Protein AF-A0A1G1T9J2-F1 (afdb_monomer_lite)

pLDDT: mean 87.93, std 14.9, range [29.7, 98.25]

Sequence (291 aa):
MAQLISPDMLAVDETLGFIQTLAAPATQALNWMNGIQFYLNVDVPLAPGHIICLDSPWALTGISQAQFWPQHPLSGYGDGQVKGLVSVDVSNWFEPGLNNKKASECTLTEVVEEVWTQLKKSLVQASGECLLTDEMRVGYFVDSDIQPDTHRPTPPPVKSPFATLHNTEPLLVNTANSWSLRPESFCGIENLFLASDYVRTNTDLATMEGANEAARRAVNGIIAASGSNAPFCKIWDLHEPDVLAVLRWRDRRRFAKGLPWTDVLDSLPVKLLHQANYWWQHLRRSKAPRA

Structure (mmCIF, N/CA/C/O backbone):
data_AF-A0A1G1T9J2-F1
#
_entry.id   AF-A0A1G1T9J2-F1
#
loop_
_atom_site.group_PDB
_atom_site.id
_atom_site.type_symbol
_atom_site.label_atom_id
_atom_site.label_alt_id
_atom_site.label_comp_id
_atom_site.label_asym_id
_atom_site.label_entity_id
_atom_site.label_seq_id
_atom_site.pdbx_PDB_ins_code
_atom_site.Cartn_x
_atom_site.Cartn_y
_atom_site.Cartn_z
_atom_site.occupancy
_atom_site.B_iso_or_equiv
_atom_site.auth_seq_id
_atom_site.auth_comp_id
_atom_site.auth_asym_id
_atom_site.auth_atom_id
_atom_site.pdbx_PDB_model_num
ATOM 1 N N . MET A 1 1 ? -7.868 14.888 6.698 1.00 76.19 1 MET A N 1
ATOM 2 C CA . MET A 1 1 ? -8.821 14.905 7.838 1.00 76.19 1 MET A CA 1
ATOM 3 C C . MET A 1 1 ? -8.385 15.819 8.986 1.00 76.19 1 MET A C 1
ATOM 5 O O . MET A 1 1 ? -9.124 16.738 9.299 1.00 76.19 1 MET A O 1
ATOM 9 N N . ALA A 1 2 ? -7.212 15.615 9.605 1.00 84.25 2 ALA A N 1
ATOM 10 C CA . ALA A 1 2 ? -6.799 16.307 10.844 1.00 84.25 2 ALA A CA 1
ATOM 11 C C . ALA A 1 2 ? -6.941 17.845 10.852 1.00 84.25 2 ALA A C 1
ATOM 13 O O . ALA A 1 2 ? -7.167 18.447 11.896 1.00 84.25 2 ALA A O 1
ATOM 14 N N . GLN A 1 3 ? -6.828 18.485 9.694 1.00 82.31 3 GLN A N 1
ATOM 15 C CA . GLN A 1 3 ? -6.862 19.945 9.563 1.00 82.31 3 GLN A CA 1
ATOM 16 C C . GLN A 1 3 ? -8.251 20.521 9.352 1.00 82.31 3 GLN A C 1
ATOM 18 O O . GLN A 1 3 ? -8.433 21.729 9.446 1.00 82.31 3 GLN A O 1
ATOM 23 N N . LEU A 1 4 ? -9.221 19.659 9.058 1.00 87.62 4 LEU A N 1
ATOM 24 C CA . LEU A 1 4 ? -10.625 20.036 8.983 1.00 87.62 4 LEU A CA 1
ATOM 25 C C . LEU A 1 4 ? -11.266 20.063 10.379 1.00 87.62 4 LEU A C 1
ATOM 27 O O . LEU A 1 4 ? -12.405 20.491 10.517 1.00 87.62 4 LEU A O 1
ATOM 31 N N . ILE A 1 5 ? -10.544 19.609 11.410 1.00 90.50 5 ILE A N 1
ATOM 32 C CA . ILE A 1 5 ? -11.017 19.562 12.794 1.00 90.50 5 ILE A CA 1
ATOM 33 C C . ILE A 1 5 ? -10.881 20.952 13.407 1.00 90.50 5 ILE A C 1
ATOM 35 O O . ILE A 1 5 ? -9.769 21.436 13.629 1.00 90.50 5 ILE A O 1
ATOM 39 N N . SER A 1 6 ? -12.021 21.592 13.661 1.00 94.25 6 SER A N 1
ATOM 40 C CA . SER A 1 6 ? -12.090 22.937 14.229 1.00 94.25 6 SER A CA 1
ATOM 41 C C . SER A 1 6 ? -12.147 22.922 15.767 1.00 94.25 6 SER A C 1
ATOM 43 O O . SER A 1 6 ? -12.509 21.904 16.363 1.00 94.25 6 SER A O 1
ATOM 45 N N . PRO A 1 7 ? -11.850 24.057 16.433 1.00 96.19 7 PRO A N 1
ATOM 46 C CA . PRO A 1 7 ? -12.076 24.206 17.871 1.00 96.19 7 PRO A CA 1
ATOM 47 C C . PRO A 1 7 ? -13.527 23.935 18.293 1.00 96.19 7 PRO A C 1
ATOM 49 O O . PRO A 1 7 ? -13.744 23.330 19.338 1.00 96.19 7 PRO A O 1
ATOM 52 N N . ASP A 1 8 ? -14.509 24.312 17.468 1.00 96.94 8 ASP A N 1
ATOM 53 C CA . ASP A 1 8 ? -15.929 24.068 17.750 1.00 96.94 8 ASP A CA 1
ATOM 54 C C . ASP A 1 8 ? -16.260 22.571 17.730 1.00 96.94 8 ASP A C 1
ATOM 56 O O . ASP A 1 8 ? -17.022 22.092 18.564 1.00 96.94 8 ASP A O 1
ATOM 60 N N . MET A 1 9 ? -15.647 21.808 16.815 1.00 96.25 9 MET A N 1
ATOM 61 C CA . MET A 1 9 ? -15.801 20.352 16.787 1.00 96.25 9 MET A CA 1
ATOM 62 C C . MET A 1 9 ? -15.216 19.708 18.046 1.00 96.25 9 MET A C 1
ATOM 64 O O . MET A 1 9 ? -15.848 18.829 18.625 1.00 96.25 9 MET A O 1
ATOM 68 N N . LEU A 1 10 ? -14.044 20.171 18.493 1.00 96.44 10 LEU A N 1
ATOM 69 C CA . LEU A 1 10 ? -13.395 19.680 19.714 1.00 96.44 10 LEU A CA 1
ATOM 70 C C . LEU A 1 10 ? -14.176 20.038 20.982 1.00 96.44 10 LEU A C 1
ATOM 72 O O . LEU A 1 10 ? -14.184 19.256 21.924 1.00 96.44 10 LEU A O 1
ATOM 76 N N . ALA A 1 11 ? -14.846 21.193 21.003 1.00 97.12 11 ALA A N 1
ATOM 77 C CA . ALA A 1 11 ? -15.700 21.592 22.119 1.00 97.12 11 ALA A CA 1
ATOM 78 C C . ALA A 1 11 ? -16.932 20.682 22.280 1.00 97.12 11 ALA A C 1
ATOM 80 O O . ALA A 1 11 ? -17.457 20.560 23.385 1.00 97.12 11 ALA A O 1
ATOM 81 N N . VAL A 1 12 ? -17.394 20.054 21.191 1.00 97.12 12 VAL A N 1
ATOM 82 C CA . VAL A 1 12 ? -18.489 19.070 21.212 1.00 97.12 12 VAL A CA 1
ATOM 83 C C . VAL A 1 12 ? -17.965 17.660 21.487 1.00 97.12 12 VAL A C 1
ATOM 85 O O . VAL A 1 12 ? -18.559 16.931 22.278 1.00 97.12 12 VAL A O 1
ATOM 88 N N . ASP A 1 13 ? -16.861 17.270 20.847 1.00 96.06 13 ASP A N 1
ATOM 89 C CA . ASP A 1 13 ? -16.234 15.963 21.032 1.00 96.06 13 ASP A CA 1
ATOM 90 C C . ASP A 1 13 ? -14.700 16.057 20.991 1.00 96.06 13 ASP A C 1
ATOM 92 O O . ASP A 1 13 ? -14.070 16.109 19.928 1.00 96.06 13 ASP A O 1
ATOM 96 N N . GLU A 1 14 ? -14.089 16.016 22.175 1.00 95.25 14 GLU A N 1
ATOM 97 C CA . GLU A 1 14 ? -12.635 16.074 22.348 1.00 95.25 14 GLU A CA 1
ATOM 98 C C . GLU A 1 14 ? -11.903 14.881 21.706 1.00 95.25 14 GLU A C 1
ATOM 100 O O . GLU A 1 14 ? -10.721 14.994 21.368 1.00 95.25 14 GLU A O 1
ATOM 105 N N . THR A 1 15 ? -12.578 13.745 21.477 1.00 93.38 15 THR A N 1
ATOM 106 C CA . THR A 1 15 ? -11.950 12.546 20.892 1.00 93.38 15 THR A CA 1
ATOM 107 C C . THR A 1 15 ? -11.510 12.759 19.444 1.00 93.38 15 THR A C 1
ATOM 109 O O . THR A 1 15 ? -10.567 12.112 18.981 1.00 93.38 15 THR A O 1
ATOM 112 N N . LEU A 1 16 ? -12.095 13.736 18.739 1.00 94.56 16 LEU A N 1
ATOM 113 C CA . LEU A 1 16 ? -11.638 14.153 17.411 1.00 94.56 16 LEU A CA 1
ATOM 114 C C . LEU A 1 16 ? -10.189 14.674 17.445 1.00 94.56 16 LEU A C 1
ATOM 116 O O . LEU A 1 16 ? -9.461 14.546 16.459 1.00 94.56 16 LEU A O 1
ATOM 120 N N . GLY A 1 17 ? -9.715 15.168 18.594 1.00 94.06 17 GLY A N 1
ATOM 121 C CA . GLY A 1 17 ? -8.323 15.578 18.801 1.00 94.06 17 GLY A CA 1
ATOM 122 C C . GLY A 1 17 ? -7.311 14.440 18.620 1.00 94.06 17 GLY A C 1
ATOM 123 O O . GLY A 1 17 ? -6.151 14.682 18.268 1.00 94.06 17 GLY A O 1
ATOM 124 N N . PHE A 1 18 ? -7.731 13.178 18.761 1.00 94.12 18 PHE A N 1
ATOM 125 C CA . PHE A 1 18 ? -6.855 12.032 18.505 1.00 94.12 18 PHE A CA 1
ATOM 126 C C . PHE A 1 18 ? -6.430 11.933 17.042 1.00 94.12 18 PHE A C 1
ATOM 128 O O . PHE A 1 18 ? -5.294 11.555 16.773 1.00 94.12 18 PHE A O 1
ATOM 135 N N . ILE A 1 19 ? -7.267 12.379 16.100 1.00 91.88 19 ILE A N 1
ATOM 136 C CA . ILE A 1 19 ? -6.909 12.446 14.677 1.00 91.88 19 ILE A CA 1
ATOM 137 C C . ILE A 1 19 ? -5.756 13.442 14.460 1.00 91.88 19 ILE A C 1
ATOM 139 O O . ILE A 1 19 ? -4.866 13.192 13.647 1.00 91.88 19 ILE A O 1
ATOM 143 N N . GLN A 1 20 ? -5.739 14.560 15.196 1.00 90.56 20 GLN A N 1
ATOM 144 C CA . GLN A 1 20 ? -4.644 15.537 15.133 1.00 90.56 20 GLN A CA 1
ATOM 145 C C . GLN A 1 20 ? -3.352 14.966 15.719 1.00 90.56 20 GLN A C 1
ATOM 147 O O . GLN A 1 20 ? -2.279 15.166 15.155 1.00 90.56 20 GLN A O 1
ATOM 152 N N . THR A 1 21 ? -3.459 14.204 16.809 1.00 91.69 21 THR A N 1
ATOM 153 C CA . THR A 1 21 ? -2.315 13.513 17.422 1.00 91.69 21 THR A CA 1
ATOM 154 C C . THR A 1 21 ? -1.777 12.415 16.504 1.00 91.69 21 THR A C 1
ATOM 156 O O . THR A 1 21 ? -0.566 12.292 16.329 1.00 91.69 21 THR A O 1
ATOM 159 N N . LEU A 1 22 ? -2.662 11.653 15.857 1.00 90.31 22 LEU A N 1
ATOM 160 C CA . LEU A 1 22 ? -2.300 10.629 14.880 1.00 90.31 22 LEU A CA 1
ATOM 161 C C . LEU A 1 22 ? -1.518 11.233 13.707 1.00 90.31 22 LEU A C 1
ATOM 163 O O . LEU A 1 22 ? -0.486 10.698 13.317 1.00 90.31 22 LEU A O 1
ATOM 167 N N . ALA A 1 23 ? -1.962 12.380 13.194 1.00 86.94 23 ALA A N 1
ATOM 168 C CA . ALA A 1 23 ? -1.312 13.078 12.086 1.00 86.94 23 ALA A CA 1
ATOM 169 C C . ALA A 1 23 ? -0.020 13.836 12.470 1.00 86.94 23 ALA A C 1
ATOM 171 O O . ALA A 1 23 ? 0.639 14.402 11.595 1.00 86.94 23 ALA A O 1
ATOM 172 N N . ALA A 1 24 ? 0.345 13.896 13.755 1.00 85.06 24 ALA A N 1
ATOM 173 C CA . ALA A 1 24 ? 1.511 14.647 14.216 1.00 85.06 24 ALA A CA 1
ATOM 174 C C . ALA A 1 24 ? 2.846 13.942 13.877 1.00 85.06 24 ALA A C 1
ATOM 176 O O . ALA A 1 24 ? 2.906 12.709 13.889 1.00 85.06 24 ALA A O 1
ATOM 177 N N . PRO A 1 25 ? 3.956 14.697 13.689 1.00 80.06 25 PRO A N 1
ATOM 178 C CA . PRO A 1 25 ? 5.321 14.186 13.507 1.00 80.06 25 PRO A CA 1
ATOM 179 C C . PRO A 1 25 ? 5.704 13.005 14.357 1.00 80.06 25 PRO A C 1
ATOM 181 O O . PRO A 1 25 ? 6.254 12.019 13.879 1.00 80.06 25 PRO A O 1
ATOM 184 N N . ALA A 1 26 ? 5.423 13.152 15.646 1.00 80.38 26 ALA A N 1
ATOM 185 C CA . ALA A 1 26 ? 5.882 12.237 16.664 1.00 80.38 26 ALA A CA 1
ATOM 186 C C . ALA A 1 26 ? 5.298 10.832 16.475 1.00 80.38 26 ALA A C 1
ATOM 188 O O . ALA A 1 26 ? 5.932 9.861 16.873 1.00 80.38 26 ALA A O 1
ATOM 189 N N . THR A 1 27 ? 4.121 10.722 15.855 1.00 81.25 27 THR A N 1
ATOM 190 C CA . THR A 1 27 ? 3.420 9.447 15.669 1.00 81.25 27 THR A CA 1
ATOM 191 C C . THR A 1 27 ? 3.878 8.714 14.409 1.00 81.25 27 THR A C 1
ATOM 193 O O . THR A 1 27 ? 3.674 7.505 14.311 1.00 81.25 27 THR A O 1
ATOM 196 N N . GLN A 1 28 ? 4.489 9.430 13.452 1.00 82.81 28 GLN A N 1
ATOM 197 C CA . GLN A 1 28 ? 4.968 8.894 12.168 1.00 82.81 28 GLN A CA 1
ATOM 198 C C . GLN A 1 28 ? 3.908 8.090 11.390 1.00 82.81 28 GLN A C 1
ATOM 200 O O . GLN A 1 28 ? 4.245 7.249 10.563 1.00 82.81 28 GLN A O 1
ATOM 205 N N . ALA A 1 29 ? 2.620 8.331 11.653 1.00 83.88 29 ALA A N 1
ATOM 206 C CA . ALA A 1 29 ? 1.526 7.577 11.045 1.00 83.88 29 ALA A CA 1
ATOM 207 C C . ALA A 1 29 ? 1.157 8.081 9.644 1.00 83.88 29 ALA A C 1
ATOM 209 O O . ALA A 1 29 ? 0.230 7.558 9.040 1.00 83.88 29 ALA A O 1
ATOM 210 N N . LEU A 1 30 ? 1.859 9.086 9.121 1.00 84.38 30 LEU A N 1
ATOM 211 C CA . LEU A 1 30 ? 1.682 9.596 7.767 1.00 84.38 30 LEU A CA 1
ATOM 212 C C . LEU A 1 30 ? 2.986 9.453 6.997 1.00 84.38 30 LEU A C 1
ATOM 214 O O . LEU A 1 30 ? 4.041 9.844 7.497 1.00 84.38 30 LEU A O 1
ATOM 218 N N . ASN A 1 31 ? 2.903 8.902 5.790 1.00 81.38 31 ASN A N 1
ATOM 219 C CA . ASN A 1 31 ? 4.057 8.684 4.928 1.00 81.38 31 ASN A CA 1
ATOM 220 C C . ASN A 1 31 ? 3.710 8.933 3.454 1.00 81.38 31 ASN A C 1
ATOM 222 O O . ASN A 1 31 ? 2.552 9.149 3.099 1.00 81.38 31 ASN A O 1
ATOM 226 N N . TRP A 1 32 ? 4.733 8.949 2.607 1.00 83.50 32 TRP A N 1
ATOM 227 C CA . TRP A 1 32 ? 4.604 9.119 1.168 1.00 83.50 32 TRP A CA 1
ATOM 228 C C . TRP A 1 32 ? 4.673 7.761 0.488 1.00 83.50 32 TRP A C 1
ATOM 230 O O . TRP A 1 32 ? 5.618 6.999 0.690 1.00 83.50 32 TRP A O 1
ATOM 240 N N . MET A 1 33 ? 3.663 7.481 -0.321 1.00 86.50 33 MET A N 1
ATOM 241 C CA . MET A 1 33 ? 3.616 6.336 -1.211 1.00 86.50 33 MET A CA 1
ATOM 242 C C . MET A 1 33 ? 2.773 6.767 -2.399 1.00 86.50 33 MET A C 1
ATOM 244 O O . MET A 1 33 ? 1.584 7.021 -2.240 1.00 86.50 33 MET A O 1
ATOM 248 N N . ASN A 1 34 ? 3.407 6.919 -3.555 1.00 88.19 34 ASN A N 1
ATOM 249 C CA . ASN A 1 34 ? 2.768 7.485 -4.738 1.00 88.19 34 ASN A CA 1
ATOM 250 C C . ASN A 1 34 ? 3.204 6.721 -5.983 1.00 88.19 34 ASN A C 1
ATOM 252 O O . ASN A 1 34 ? 4.301 6.148 -6.030 1.00 88.19 34 ASN A O 1
ATOM 256 N N . GLY A 1 35 ? 2.319 6.718 -6.975 1.00 90.88 35 GLY A N 1
ATOM 257 C CA . GLY A 1 35 ? 2.434 5.861 -8.144 1.00 90.88 35 GLY A CA 1
ATOM 258 C C . GLY A 1 35 ? 2.998 6.551 -9.387 1.00 90.88 35 GLY A C 1
ATOM 259 O O . GLY A 1 35 ? 2.780 7.740 -9.627 1.00 90.88 35 GLY A O 1
ATOM 260 N N . ILE A 1 36 ? 3.666 5.767 -10.232 1.00 95.50 36 ILE A N 1
ATOM 261 C CA . ILE A 1 36 ? 3.972 6.104 -11.623 1.00 95.50 36 ILE A CA 1
ATOM 262 C C . ILE A 1 36 ? 3.484 4.972 -12.518 1.00 95.50 36 ILE A C 1
ATOM 264 O O . ILE A 1 36 ? 3.780 3.798 -12.302 1.00 95.50 36 ILE A O 1
ATOM 268 N N . GLN A 1 37 ? 2.757 5.335 -13.562 1.00 97.38 37 GLN A N 1
ATOM 269 C CA . GLN A 1 37 ? 2.353 4.435 -14.630 1.00 97.38 37 GLN A CA 1
ATOM 270 C C . GLN A 1 37 ? 3.254 4.652 -15.840 1.00 97.38 37 GLN A C 1
ATOM 272 O O . GLN A 1 37 ? 3.343 5.769 -16.344 1.00 97.38 37 GLN A O 1
ATOM 277 N N . PHE A 1 38 ? 3.886 3.588 -16.334 1.00 98.12 38 PHE A N 1
ATOM 278 C CA . PHE A 1 38 ? 4.647 3.591 -17.581 1.00 98.12 38 PHE A CA 1
ATOM 279 C C . PHE A 1 38 ? 3.858 2.885 -18.680 1.00 98.12 38 PHE A C 1
ATOM 281 O O . PHE A 1 38 ? 3.536 1.699 -18.571 1.00 98.12 38 PHE A O 1
ATOM 288 N N . TYR A 1 39 ? 3.570 3.618 -19.753 1.00 97.75 39 TYR A N 1
ATOM 289 C CA . TYR A 1 39 ? 2.865 3.119 -20.928 1.00 97.75 39 TYR A CA 1
ATOM 290 C C . TYR A 1 39 ? 3.879 2.610 -21.947 1.00 97.75 39 TYR A C 1
ATOM 292 O O . TYR A 1 39 ? 4.783 3.351 -22.346 1.00 97.75 39 TYR A O 1
ATOM 300 N N . LEU A 1 40 ? 3.735 1.354 -22.367 1.00 98.25 40 LEU A N 1
ATOM 301 C CA . LEU A 1 40 ? 4.716 0.661 -23.199 1.00 98.25 40 LEU A CA 1
ATOM 302 C C . LEU A 1 40 ? 4.144 0.300 -24.572 1.00 98.25 40 LEU A C 1
ATOM 304 O O . LEU A 1 40 ? 2.976 -0.072 -24.684 1.00 98.25 40 LEU A O 1
ATOM 308 N N . ASN A 1 41 ? 4.966 0.356 -25.621 1.00 97.69 41 ASN A N 1
ATOM 309 C CA . ASN A 1 41 ? 4.569 -0.002 -26.993 1.00 97.69 41 ASN A CA 1
ATOM 310 C C . ASN A 1 41 ? 4.532 -1.518 -27.263 1.00 97.69 41 ASN A C 1
ATOM 312 O O . ASN A 1 41 ? 4.102 -1.968 -28.335 1.00 97.69 41 ASN A O 1
ATOM 316 N N . VAL A 1 42 ? 4.978 -2.298 -26.284 1.00 97.06 42 VAL A N 1
ATOM 317 C CA . VAL A 1 42 ? 4.994 -3.754 -26.238 1.00 97.06 42 VAL A CA 1
ATOM 318 C C . VAL A 1 42 ? 4.484 -4.186 -24.867 1.00 97.06 42 VAL A C 1
ATOM 320 O O . VAL A 1 42 ? 4.672 -3.475 -23.881 1.00 97.06 42 VAL A O 1
ATOM 323 N N . ASP A 1 43 ? 3.796 -5.323 -24.811 1.00 95.75 43 ASP A N 1
ATOM 324 C CA . ASP A 1 43 ? 3.417 -5.911 -23.531 1.00 95.75 43 ASP A CA 1
ATOM 325 C C . ASP A 1 43 ? 4.630 -6.589 -22.880 1.00 95.75 43 ASP A C 1
ATOM 327 O O . ASP A 1 43 ? 5.412 -7.262 -23.554 1.00 95.75 43 ASP A O 1
ATOM 331 N N . VAL A 1 44 ? 4.772 -6.414 -21.568 1.00 95.31 44 VAL A N 1
ATOM 332 C CA . VAL A 1 44 ? 5.854 -6.990 -20.761 1.00 95.31 44 VAL A CA 1
ATOM 333 C C . VAL A 1 44 ? 5.203 -7.734 -19.595 1.00 95.31 44 VAL A C 1
ATOM 335 O O . VAL A 1 44 ? 5.044 -7.166 -18.510 1.00 95.31 44 VAL A O 1
ATOM 338 N N . PRO A 1 45 ? 4.747 -8.982 -19.803 1.00 94.06 45 PRO A N 1
ATOM 339 C CA . PRO A 1 45 ? 4.141 -9.768 -18.739 1.00 94.06 45 PRO A CA 1
ATOM 340 C C . PRO A 1 45 ? 5.184 -10.111 -17.670 1.00 94.06 45 PRO A C 1
ATOM 342 O O . PRO A 1 45 ? 6.323 -10.464 -17.977 1.00 94.06 45 PRO A O 1
ATOM 345 N N . LEU A 1 46 ? 4.780 -10.011 -16.404 1.00 93.44 46 LEU A N 1
ATOM 346 C CA . LEU A 1 46 ? 5.622 -10.296 -15.238 1.00 93.44 46 LEU A CA 1
ATOM 347 C C . LEU A 1 46 ? 4.985 -11.425 -14.410 1.00 93.44 46 LEU A C 1
ATOM 349 O O . LEU A 1 46 ? 4.276 -12.283 -14.937 1.00 93.44 46 LEU A O 1
ATOM 353 N N . ALA A 1 47 ? 5.243 -11.465 -13.101 1.00 92.38 47 ALA A N 1
ATOM 354 C CA . ALA A 1 47 ? 4.557 -12.392 -12.207 1.00 92.38 47 ALA A CA 1
ATOM 355 C C . ALA A 1 47 ? 3.026 -12.182 -12.262 1.00 92.38 47 ALA A C 1
ATOM 357 O O . ALA A 1 47 ? 2.575 -11.058 -12.495 1.00 92.38 47 ALA A O 1
ATOM 358 N N . PRO A 1 48 ? 2.200 -13.218 -12.005 1.00 92.81 48 PRO A N 1
ATOM 359 C CA . PRO A 1 48 ? 0.742 -13.100 -11.907 1.00 92.81 48 PRO A CA 1
ATOM 360 C C . PRO A 1 48 ? 0.316 -12.416 -10.592 1.00 92.81 48 PRO A C 1
ATOM 362 O O . PRO A 1 48 ? -0.467 -12.955 -9.813 1.00 92.81 48 PRO A O 1
ATOM 365 N N . GLY A 1 49 ? 0.869 -11.235 -10.324 1.00 93.44 49 GLY A N 1
ATOM 366 C CA . GLY A 1 49 ? 0.574 -10.389 -9.178 1.00 93.44 49 GLY A CA 1
ATOM 367 C C . GLY A 1 49 ? 1.521 -9.193 -9.117 1.00 93.44 49 GLY A C 1
ATOM 368 O O . GLY A 1 49 ? 2.150 -8.828 -10.110 1.00 93.44 49 GLY A O 1
ATOM 369 N N . HIS A 1 50 ? 1.632 -8.610 -7.928 1.00 94.56 50 HIS A N 1
ATOM 370 C CA . HIS A 1 50 ? 2.610 -7.565 -7.661 1.00 94.56 50 HIS A CA 1
ATOM 371 C C . HIS A 1 50 ? 4.027 -8.142 -7.597 1.00 94.56 50 HIS A C 1
ATOM 373 O O . HIS A 1 50 ? 4.251 -9.260 -7.127 1.00 94.56 50 HIS A O 1
ATOM 379 N N . ILE A 1 51 ? 4.984 -7.343 -8.045 1.00 95.38 51 ILE A N 1
ATOM 380 C CA . ILE A 1 51 ? 6.417 -7.578 -7.932 1.00 95.38 51 ILE A CA 1
ATOM 381 C C . ILE A 1 51 ? 7.019 -6.610 -6.916 1.00 95.38 51 ILE A C 1
ATOM 383 O O . ILE A 1 51 ? 6.542 -5.489 -6.742 1.00 95.38 51 ILE A O 1
ATOM 387 N N . ILE A 1 52 ? 8.087 -7.050 -6.258 1.00 96.38 52 ILE A N 1
ATOM 388 C CA . ILE A 1 52 ? 8.865 -6.238 -5.323 1.00 96.38 52 ILE A CA 1
ATOM 389 C C . ILE A 1 52 ? 10.290 -6.169 -5.860 1.00 96.38 52 ILE A C 1
ATOM 391 O O . ILE A 1 52 ? 10.952 -7.198 -6.006 1.00 96.38 52 ILE A O 1
ATOM 395 N N . CYS A 1 53 ? 10.770 -4.960 -6.126 1.00 96.38 53 CYS A N 1
ATOM 396 C CA . CYS A 1 53 ? 12.135 -4.706 -6.562 1.00 96.38 53 CYS A CA 1
ATOM 397 C C . CYS A 1 53 ? 13.035 -4.574 -5.325 1.00 96.38 53 CYS A C 1
ATOM 399 O O . CYS A 1 53 ? 13.307 -3.473 -4.851 1.00 96.38 53 CYS A O 1
ATOM 401 N N . LEU A 1 54 ? 13.463 -5.706 -4.759 1.00 93.62 54 LEU A N 1
ATOM 402 C CA . LEU A 1 54 ? 14.199 -5.747 -3.482 1.00 93.62 54 LEU A CA 1
ATOM 403 C C . LEU A 1 54 ? 15.517 -4.954 -3.483 1.00 93.62 54 LEU A C 1
ATOM 405 O O . LEU A 1 54 ? 15.980 -4.539 -2.426 1.00 93.62 54 LEU A O 1
ATOM 409 N N . ASP A 1 55 ? 16.133 -4.768 -4.648 1.00 94.00 55 ASP A N 1
ATOM 410 C CA . ASP A 1 55 ? 17.408 -4.071 -4.833 1.00 94.00 55 ASP A CA 1
ATOM 411 C C . ASP A 1 55 ? 17.249 -2.592 -5.233 1.00 94.00 55 ASP A C 1
ATOM 413 O O . ASP A 1 55 ? 18.246 -1.916 -5.517 1.00 94.00 55 ASP A O 1
ATOM 417 N N . SER A 1 56 ? 16.008 -2.098 -5.264 1.00 97.31 56 SER A N 1
ATOM 418 C CA . SER A 1 56 ? 15.681 -0.712 -5.587 1.00 97.31 56 SER A CA 1
ATOM 419 C C . SER A 1 56 ? 15.797 0.175 -4.334 1.00 97.31 56 SER A C 1
ATOM 421 O O . SER A 1 56 ? 15.107 -0.069 -3.339 1.00 97.31 56 SER A O 1
ATOM 423 N N . PRO A 1 57 ? 16.659 1.212 -4.333 1.00 96.50 57 PRO A N 1
ATOM 424 C CA . PRO A 1 57 ? 16.793 2.111 -3.184 1.00 96.50 57 PRO A CA 1
ATOM 425 C C . PRO A 1 57 ? 15.481 2.785 -2.759 1.00 96.50 57 PRO A C 1
ATOM 427 O O . PRO A 1 57 ? 15.259 3.011 -1.570 1.00 96.50 57 PRO A O 1
ATOM 430 N N . TRP A 1 58 ? 14.589 3.070 -3.714 1.00 95.88 58 TRP A N 1
ATOM 431 C CA . TRP A 1 58 ? 13.300 3.717 -3.445 1.00 95.88 58 TRP A CA 1
ATOM 432 C C . TRP A 1 58 ? 12.162 2.741 -3.111 1.00 95.88 58 TRP A C 1
ATOM 434 O O . TRP A 1 58 ? 10.998 3.147 -3.053 1.00 95.88 58 TRP A O 1
ATOM 444 N N . ALA A 1 59 ? 12.492 1.471 -2.839 1.00 96.06 59 ALA A N 1
ATOM 445 C CA . ALA A 1 59 ? 11.543 0.428 -2.452 1.00 96.06 59 ALA A CA 1
ATOM 446 C C . ALA A 1 59 ? 10.366 0.324 -3.437 1.00 96.06 59 ALA A C 1
ATOM 448 O O . ALA A 1 59 ? 9.196 0.423 -3.062 1.00 96.06 59 ALA A O 1
ATOM 449 N N . LEU A 1 60 ? 10.705 0.167 -4.717 1.00 97.94 60 LEU A N 1
ATOM 450 C CA . LEU A 1 60 ? 9.739 0.051 -5.794 1.00 97.94 60 LEU A CA 1
ATOM 451 C C . LEU A 1 60 ? 8.987 -1.273 -5.697 1.00 97.94 60 LEU A C 1
ATOM 453 O O . LEU A 1 60 ? 9.570 -2.356 -5.575 1.00 97.94 60 LEU A O 1
ATOM 457 N N . THR A 1 61 ? 7.675 -1.175 -5.830 1.00 97.62 61 THR A N 1
ATOM 458 C CA . THR A 1 61 ? 6.814 -2.316 -6.138 1.00 97.62 61 THR A CA 1
ATOM 459 C C . THR A 1 61 ? 6.068 -2.017 -7.420 1.00 97.62 61 THR A C 1
ATOM 461 O O . THR A 1 61 ? 5.946 -0.859 -7.806 1.00 97.62 61 THR A O 1
ATOM 464 N N . GLY A 1 62 ? 5.604 -3.039 -8.123 1.00 97.12 62 GLY A N 1
ATOM 465 C CA . GLY A 1 62 ? 4.883 -2.796 -9.361 1.00 97.12 62 GLY A CA 1
ATOM 466 C C . GLY A 1 62 ? 4.025 -3.953 -9.815 1.00 97.12 62 GLY A C 1
ATOM 467 O O . GLY A 1 62 ? 4.000 -5.019 -9.205 1.00 97.12 62 GLY A O 1
ATOM 468 N N . ILE A 1 63 ? 3.306 -3.734 -10.904 1.00 97.38 63 ILE A N 1
ATOM 469 C CA . ILE A 1 63 ? 2.423 -4.716 -11.519 1.00 97.38 63 ILE A CA 1
ATOM 470 C C . ILE A 1 63 ? 2.351 -4.457 -13.023 1.00 97.38 63 ILE A C 1
ATOM 472 O O . ILE A 1 63 ? 2.149 -3.325 -13.468 1.00 97.38 63 ILE A O 1
ATOM 476 N N . SER A 1 64 ? 2.519 -5.519 -13.812 1.00 96.94 64 SER A N 1
ATOM 477 C CA . SER A 1 64 ? 2.207 -5.485 -15.241 1.00 96.94 64 SER A CA 1
ATOM 478 C C . SER A 1 64 ? 0.705 -5.690 -15.396 1.00 96.94 64 SER A C 1
ATOM 480 O O . SER A 1 64 ? 0.185 -6.737 -15.019 1.00 96.94 64 SER A O 1
ATOM 482 N N . GLN A 1 65 ? -0.021 -4.670 -15.849 1.00 95.19 65 GLN A N 1
ATOM 483 C CA . GLN A 1 65 ? -1.484 -4.659 -15.758 1.00 95.19 65 GLN A CA 1
ATOM 484 C C . GLN A 1 65 ? -2.178 -5.402 -16.902 1.00 95.19 65 GLN A C 1
ATOM 486 O O . GLN A 1 65 ? -3.202 -6.048 -16.676 1.00 95.19 65 GLN A O 1
ATOM 491 N N . ALA A 1 66 ? -1.634 -5.335 -18.122 1.00 94.19 66 ALA A N 1
ATOM 492 C CA . ALA A 1 66 ? -2.312 -5.818 -19.331 1.00 94.19 66 ALA A CA 1
ATOM 493 C C . ALA A 1 66 ? -2.733 -7.297 -19.228 1.00 94.19 66 ALA A C 1
ATOM 495 O O . ALA A 1 66 ? -3.848 -7.660 -19.605 1.00 94.19 66 ALA A O 1
ATOM 496 N N . GLN A 1 67 ? -1.891 -8.133 -18.613 1.00 94.31 67 GLN A N 1
ATOM 497 C CA . GLN A 1 67 ? -2.142 -9.562 -18.387 1.00 94.31 67 GLN A CA 1
ATOM 498 C C . GLN A 1 67 ? -3.397 -9.870 -17.545 1.00 94.31 67 GLN A C 1
ATOM 500 O O . GLN A 1 67 ? -3.918 -10.984 -17.612 1.00 94.31 67 GLN A O 1
ATOM 505 N N . PHE A 1 68 ? -3.902 -8.917 -16.755 1.00 95.00 68 PHE A N 1
ATOM 506 C CA . PHE A 1 68 ? -5.112 -9.105 -15.949 1.00 95.00 68 PHE A CA 1
ATOM 507 C C . PHE A 1 68 ? -6.384 -8.697 -16.689 1.00 95.00 68 PHE A C 1
ATOM 509 O O . PHE A 1 68 ? -7.481 -9.024 -16.234 1.00 95.00 68 PHE A O 1
ATOM 516 N N . TRP A 1 69 ? -6.266 -7.953 -17.793 1.00 93.06 69 TRP A N 1
ATOM 517 C CA . TRP A 1 69 ? -7.394 -7.332 -18.489 1.00 93.06 69 TRP A CA 1
ATOM 518 C C . TRP A 1 69 ? -7.521 -7.856 -19.934 1.00 93.06 69 TRP A C 1
ATOM 520 O O . TRP A 1 69 ? -7.571 -7.069 -20.879 1.00 93.06 69 TRP A O 1
ATOM 530 N N . PRO A 1 70 ? -7.630 -9.183 -20.158 1.00 91.44 70 PRO A N 1
ATOM 531 C CA . PRO A 1 70 ? -7.602 -9.768 -21.504 1.00 91.44 70 PRO A CA 1
ATOM 532 C C . PRO A 1 70 ? -8.782 -9.340 -22.391 1.00 91.44 70 PRO A C 1
ATOM 534 O O . PRO A 1 70 ? -8.715 -9.447 -23.612 1.00 91.44 70 PRO A O 1
ATOM 537 N N . GLN A 1 71 ? -9.872 -8.861 -21.785 1.00 95.81 71 GLN A N 1
ATOM 538 C CA . GLN A 1 71 ? -11.053 -8.352 -22.491 1.00 95.81 71 GLN A CA 1
ATOM 539 C C . GLN A 1 71 ? -10.916 -6.875 -22.898 1.00 95.81 71 GLN A C 1
ATOM 541 O O . GLN A 1 71 ? -11.741 -6.374 -23.658 1.00 95.81 71 GLN A O 1
ATOM 546 N N . HIS A 1 72 ? -9.873 -6.190 -22.421 1.00 93.81 72 HIS A N 1
ATOM 547 C CA . HIS A 1 72 ? -9.609 -4.773 -22.660 1.00 93.81 72 HIS A CA 1
ATOM 548 C C . HIS A 1 72 ? -8.175 -4.580 -23.174 1.00 93.81 72 HIS A C 1
ATOM 550 O O . HIS A 1 72 ? -7.333 -4.028 -22.462 1.00 93.81 72 HIS A O 1
ATOM 556 N N . PRO A 1 73 ? -7.865 -5.042 -24.402 1.00 94.00 73 PRO A N 1
ATOM 557 C CA . PRO A 1 73 ? -6.538 -4.862 -24.976 1.00 94.00 73 PRO A CA 1
ATOM 558 C C . PRO A 1 73 ? -6.206 -3.369 -25.075 1.00 94.00 73 PRO A C 1
ATOM 560 O O . PRO A 1 73 ? -6.954 -2.596 -25.676 1.00 94.00 73 PRO A O 1
ATOM 563 N N . LEU A 1 74 ? -5.065 -2.972 -24.505 1.00 95.12 74 LEU A N 1
ATOM 564 C CA . LEU A 1 74 ? -4.669 -1.562 -24.399 1.00 95.12 74 LEU A CA 1
ATOM 565 C C . LEU A 1 74 ? -4.525 -0.877 -25.767 1.00 95.12 74 LEU A C 1
ATOM 567 O O . LEU A 1 74 ? -4.822 0.308 -25.894 1.00 95.12 74 LEU A O 1
ATOM 571 N N . SER A 1 75 ? -4.184 -1.640 -26.810 1.00 95.44 75 SER A N 1
ATOM 572 C CA . SER A 1 75 ? -4.067 -1.139 -28.184 1.00 95.44 75 SER A CA 1
ATOM 573 C C . SER A 1 75 ? -5.398 -0.706 -28.806 1.00 95.44 75 SER A C 1
ATOM 575 O O . SER A 1 75 ? -5.399 -0.087 -29.867 1.00 95.44 75 SER A O 1
ATOM 577 N N . GLY A 1 76 ? -6.534 -1.028 -28.178 1.00 94.50 76 GLY A N 1
ATOM 578 C CA . GLY A 1 76 ? -7.855 -0.541 -28.581 1.00 94.50 76 GLY A CA 1
ATOM 579 C C . GLY A 1 76 ? -8.168 0.888 -28.121 1.00 94.50 76 GLY A C 1
ATOM 580 O O . GLY A 1 76 ? -9.220 1.412 -28.484 1.00 94.50 76 GLY A O 1
ATOM 581 N N . TYR A 1 77 ? -7.294 1.513 -27.328 1.00 92.19 77 TYR A N 1
ATOM 582 C CA . TYR A 1 77 ? -7.488 2.849 -26.761 1.00 92.19 77 TYR A CA 1
ATOM 583 C C . TYR A 1 77 ? -6.496 3.866 -27.348 1.00 92.19 77 TYR A C 1
ATOM 585 O O . TYR A 1 77 ? -5.404 3.514 -27.796 1.00 92.19 77 TYR A O 1
ATOM 593 N N . GLY A 1 78 ? -6.866 5.151 -27.316 1.00 91.88 78 GLY A N 1
ATOM 594 C CA . GLY A 1 78 ? -6.004 6.246 -27.771 1.00 91.88 78 GLY A CA 1
ATOM 595 C C . GLY A 1 78 ? -5.630 6.133 -29.251 1.00 91.88 78 GLY A C 1
ATOM 596 O O . GLY A 1 78 ? -6.495 5.958 -30.105 1.00 91.88 78 GLY A O 1
ATOM 597 N N . ASP A 1 79 ? -4.338 6.246 -29.547 1.00 94.50 79 ASP A N 1
ATOM 598 C CA . ASP A 1 79 ? -3.760 6.095 -30.889 1.00 94.50 79 ASP A CA 1
ATOM 599 C C . ASP A 1 79 ? -3.287 4.657 -31.193 1.00 94.50 79 ASP A C 1
ATOM 601 O O . ASP A 1 79 ? -2.682 4.403 -32.236 1.00 94.50 79 ASP A O 1
ATOM 605 N N . GLY A 1 80 ? -3.552 3.713 -30.283 1.00 95.62 80 GLY A N 1
ATOM 606 C CA . GLY A 1 80 ? -3.201 2.301 -30.411 1.00 95.62 80 GLY A CA 1
ATOM 607 C C . GLY A 1 80 ? -1.715 1.973 -30.236 1.00 95.62 80 GLY A C 1
ATOM 608 O O . GLY A 1 80 ? -1.327 0.819 -30.441 1.00 95.62 80 GLY A O 1
ATOM 609 N N . GLN A 1 81 ? -0.871 2.938 -29.850 1.00 96.62 81 GLN A N 1
ATOM 610 C CA . GLN A 1 81 ? 0.555 2.678 -29.626 1.00 96.62 81 GLN A CA 1
ATOM 611 C C . GLN A 1 81 ? 0.815 1.882 -28.346 1.00 96.62 81 GLN A C 1
ATOM 613 O O . GLN A 1 81 ? 1.738 1.069 -28.317 1.00 96.62 81 GLN A O 1
ATOM 618 N N . VAL A 1 82 ? 0.006 2.088 -27.304 1.00 97.62 82 VAL A N 1
ATOM 619 C CA . VAL A 1 82 ? 0.160 1.424 -26.005 1.00 97.62 82 VAL A CA 1
ATOM 620 C C . VAL A 1 82 ? -0.317 -0.024 -26.086 1.00 97.62 82 VAL A C 1
ATOM 622 O O . VAL A 1 82 ? -1.472 -0.296 -26.397 1.00 97.62 82 VAL A O 1
ATOM 625 N N . LYS A 1 83 ? 0.571 -0.963 -25.763 1.00 97.12 83 LYS A N 1
ATOM 626 C CA . LYS A 1 83 ? 0.283 -2.405 -25.697 1.00 97.12 83 LYS A CA 1
ATOM 627 C C . LYS A 1 83 ? 0.558 -3.006 -24.320 1.00 97.12 83 LYS A C 1
ATOM 629 O O . LYS A 1 83 ? -0.026 -4.034 -24.003 1.00 97.12 83 LYS A O 1
ATOM 634 N N . GLY A 1 84 ? 1.395 -2.353 -23.514 1.00 96.94 84 GLY A N 1
ATOM 635 C CA . GLY A 1 84 ? 1.708 -2.732 -22.139 1.00 96.94 84 GLY A CA 1
ATOM 636 C C . GLY A 1 84 ? 1.551 -1.561 -21.170 1.00 96.94 84 GLY A C 1
ATOM 637 O O . GLY A 1 84 ? 1.587 -0.394 -21.566 1.00 96.94 84 GLY A O 1
ATOM 638 N N . LEU A 1 85 ? 1.384 -1.883 -19.890 1.00 97.06 85 LEU A N 1
ATOM 639 C CA . LEU A 1 85 ? 1.283 -0.914 -18.800 1.00 97.06 85 LEU A CA 1
ATOM 640 C C . LEU A 1 85 ? 1.945 -1.495 -17.553 1.00 97.06 85 LEU A C 1
ATOM 642 O O . LEU A 1 85 ? 1.478 -2.506 -17.025 1.00 97.06 85 LEU A O 1
ATOM 646 N N . VAL A 1 86 ? 2.995 -0.836 -17.071 1.00 97.81 86 VAL A N 1
ATOM 647 C CA . VAL A 1 86 ? 3.636 -1.166 -15.794 1.00 97.81 86 VAL A CA 1
ATOM 648 C C . VAL A 1 86 ? 3.297 -0.062 -14.801 1.00 97.81 86 VAL A C 1
ATOM 650 O O . VAL A 1 86 ? 3.710 1.082 -14.979 1.00 97.81 86 VAL A O 1
ATOM 653 N N . SER A 1 87 ? 2.515 -0.400 -13.777 1.00 97.56 87 SER A N 1
ATOM 654 C CA . SER A 1 87 ? 2.214 0.503 -12.660 1.00 97.56 87 SER A CA 1
ATOM 655 C C . SER A 1 87 ? 3.195 0.251 -11.536 1.00 97.56 87 SER A C 1
ATOM 657 O O . SER A 1 87 ? 3.494 -0.909 -11.252 1.00 97.56 87 SER A O 1
ATOM 659 N N . VAL A 1 88 ? 3.694 1.313 -10.918 1.00 97.94 88 VAL A N 1
ATOM 660 C CA . VAL A 1 88 ? 4.775 1.2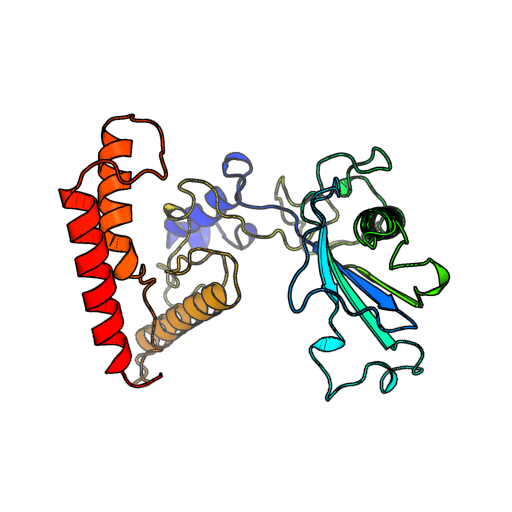47 -9.936 1.00 97.94 88 VAL A CA 1
ATOM 661 C C . VAL A 1 88 ? 4.462 2.157 -8.769 1.00 97.94 88 VAL A C 1
ATOM 663 O O . VAL A 1 88 ? 4.148 3.317 -9.000 1.00 97.94 88 VAL A O 1
ATOM 666 N N . ASP A 1 89 ? 4.623 1.661 -7.548 1.00 95.75 89 ASP A N 1
ATOM 667 C CA . ASP A 1 89 ? 4.543 2.469 -6.334 1.00 95.75 89 ASP A CA 1
ATOM 668 C C . ASP A 1 89 ? 5.948 2.759 -5.807 1.00 95.75 89 ASP A C 1
ATOM 670 O O . ASP A 1 89 ? 6.773 1.853 -5.636 1.00 95.75 89 ASP A O 1
ATOM 674 N N . VAL A 1 90 ? 6.211 4.035 -5.526 1.00 93.94 90 VAL A N 1
ATOM 675 C CA . VAL A 1 90 ? 7.437 4.518 -4.884 1.00 93.94 90 VAL A CA 1
ATOM 676 C C . VAL A 1 90 ? 7.168 4.647 -3.390 1.00 93.94 90 VAL A C 1
ATOM 678 O O . VAL A 1 90 ? 6.403 5.517 -2.975 1.00 93.94 90 VAL A O 1
ATOM 681 N N . SER A 1 91 ? 7.790 3.786 -2.582 1.00 91.62 91 SER A N 1
ATOM 682 C CA . SER A 1 91 ? 7.486 3.681 -1.144 1.00 91.62 91 SER A CA 1
ATOM 683 C C . SER A 1 91 ? 8.505 4.375 -0.241 1.00 91.62 91 SER A C 1
ATOM 685 O O . SER A 1 91 ? 8.215 4.632 0.926 1.00 91.62 91 SER A O 1
ATOM 687 N N . ASN A 1 92 ? 9.710 4.661 -0.743 1.00 89.75 92 ASN A N 1
ATOM 688 C CA . ASN A 1 92 ? 10.743 5.347 0.027 1.00 89.75 92 ASN A CA 1
ATOM 689 C C . ASN A 1 92 ? 11.162 6.652 -0.649 1.00 89.75 92 ASN A C 1
ATOM 691 O O . ASN A 1 92 ? 12.016 6.674 -1.533 1.00 89.75 92 ASN A O 1
ATOM 695 N N . TRP A 1 93 ? 10.560 7.747 -0.188 1.00 88.31 93 TRP A N 1
ATOM 696 C CA . TRP A 1 93 ? 10.789 9.082 -0.734 1.00 88.31 93 TRP A CA 1
ATOM 697 C C . TRP A 1 93 ? 11.939 9.847 -0.076 1.00 88.31 93 TRP A C 1
ATOM 699 O O . TRP A 1 93 ? 12.340 10.889 -0.594 1.00 88.31 93 TRP A O 1
ATOM 709 N N . PHE A 1 94 ? 12.464 9.347 1.047 1.00 85.81 94 PHE A N 1
ATOM 710 C CA . PHE A 1 94 ? 13.339 10.109 1.945 1.00 85.81 94 PHE A CA 1
ATOM 711 C C . PHE A 1 94 ? 14.769 9.568 2.048 1.00 85.81 94 PHE A C 1
ATOM 713 O O . PHE A 1 94 ? 15.606 10.198 2.695 1.00 85.81 94 PHE A O 1
ATOM 720 N N . GLU A 1 95 ? 15.070 8.456 1.381 1.00 87.94 95 GLU A N 1
ATOM 721 C CA . GLU A 1 95 ? 16.433 7.945 1.237 1.00 87.94 95 GLU A CA 1
ATOM 722 C C . GLU A 1 95 ? 16.998 8.217 -0.168 1.00 87.94 95 GLU A C 1
ATOM 724 O O . GLU A 1 95 ? 16.240 8.314 -1.142 1.00 87.94 95 GLU A O 1
ATOM 729 N N . PRO A 1 96 ? 18.330 8.351 -0.308 1.00 93.56 96 PRO A N 1
ATOM 730 C CA . PRO A 1 96 ? 18.965 8.551 -1.606 1.00 93.56 96 PRO A CA 1
ATOM 731 C C . PRO A 1 96 ? 18.731 7.394 -2.593 1.00 93.56 96 PRO A C 1
ATOM 733 O O . PRO A 1 96 ? 18.857 6.221 -2.241 1.00 93.56 96 PRO A O 1
ATOM 736 N N . GLY A 1 97 ? 18.441 7.741 -3.850 1.00 96.00 97 GLY A N 1
ATOM 737 C CA . GLY A 1 97 ? 18.368 6.824 -4.990 1.00 96.00 97 GLY A CA 1
ATOM 738 C C . GLY A 1 97 ? 19.738 6.474 -5.580 1.00 96.00 97 GLY A C 1
ATOM 739 O O . GLY A 1 97 ? 20.784 6.868 -5.059 1.00 96.00 97 GLY A O 1
ATOM 740 N N . LEU A 1 98 ? 19.747 5.790 -6.728 1.00 97.06 98 LEU A N 1
ATOM 741 C CA . LEU A 1 98 ? 20.955 5.556 -7.533 1.00 97.06 98 LEU A CA 1
ATOM 742 C C . LEU A 1 98 ? 21.547 6.876 -8.058 1.00 97.06 98 LEU A C 1
ATOM 744 O O . LEU A 1 98 ? 22.757 6.980 -8.258 1.00 97.06 98 LEU A O 1
ATOM 748 N N . ASN A 1 99 ? 20.711 7.905 -8.213 1.00 95.12 99 ASN A N 1
ATOM 749 C CA . ASN A 1 99 ? 21.106 9.280 -8.516 1.00 95.12 99 ASN A CA 1
ATOM 750 C C . ASN A 1 99 ? 21.671 10.074 -7.313 1.00 95.12 99 ASN A C 1
ATOM 752 O O . ASN A 1 99 ? 22.003 11.250 -7.470 1.00 95.12 99 ASN A O 1
ATOM 756 N N . ASN A 1 100 ? 21.802 9.462 -6.128 1.00 96.44 100 ASN A N 1
ATOM 757 C CA . ASN A 1 100 ? 22.224 10.092 -4.866 1.00 96.44 100 ASN A CA 1
ATOM 758 C C . ASN A 1 100 ? 21.310 11.228 -4.360 1.00 96.44 100 ASN A C 1
ATOM 760 O O . ASN A 1 100 ? 21.731 12.025 -3.520 1.00 96.44 100 ASN A O 1
ATOM 764 N N . LYS A 1 101 ? 20.064 11.308 -4.838 1.00 87.81 101 LYS A N 1
ATOM 765 C CA . LYS A 1 101 ? 19.048 12.264 -4.377 1.00 87.81 101 LYS A CA 1
ATOM 766 C C . LYS A 1 101 ? 17.878 11.530 -3.738 1.00 87.81 101 LYS A C 1
ATOM 768 O O . LYS A 1 101 ? 17.565 10.403 -4.116 1.00 87.81 101 LYS A O 1
ATOM 773 N N . LYS A 1 102 ? 17.196 12.172 -2.794 1.00 86.25 102 LYS A N 1
ATOM 774 C CA . LYS A 1 102 ? 15.899 11.683 -2.312 1.00 86.25 102 LYS A CA 1
ATOM 775 C C . LYS A 1 102 ? 14.829 11.985 -3.353 1.00 86.25 102 LYS A C 1
ATOM 777 O O . LYS A 1 102 ? 14.885 13.045 -3.978 1.00 86.25 102 LYS A O 1
ATOM 782 N N . ALA A 1 103 ? 13.828 11.120 -3.500 1.00 86.62 103 ALA A N 1
ATOM 783 C CA . ALA A 1 103 ? 12.718 11.395 -4.416 1.00 86.62 103 ALA A CA 1
ATOM 784 C C . ALA A 1 103 ? 11.991 12.701 -4.042 1.00 86.62 103 ALA A C 1
ATOM 786 O O . ALA A 1 103 ? 11.625 13.473 -4.921 1.00 86.62 103 ALA A O 1
ATOM 787 N N . SER A 1 104 ? 11.884 13.012 -2.742 1.00 82.12 104 SER A N 1
ATOM 788 C CA . SER A 1 104 ? 11.285 14.261 -2.243 1.00 82.12 104 SER A CA 1
ATOM 789 C C . SER A 1 104 ? 12.058 15.537 -2.609 1.00 82.12 104 SER A C 1
ATOM 791 O O . SER A 1 104 ? 11.552 16.635 -2.406 1.00 82.12 104 SER A O 1
ATOM 793 N N . GLU A 1 105 ? 13.304 15.406 -3.067 1.00 82.56 105 GLU A N 1
ATOM 794 C CA . GLU A 1 105 ? 14.194 16.509 -3.460 1.00 82.56 105 GLU A CA 1
ATOM 795 C C . GLU A 1 105 ? 14.398 16.558 -4.991 1.00 82.56 105 GLU A C 1
ATOM 797 O O . GLU A 1 105 ? 15.171 17.377 -5.490 1.00 82.56 105 GLU A O 1
ATOM 802 N N . CYS A 1 106 ? 13.736 15.668 -5.738 1.00 82.88 106 CYS A N 1
ATOM 803 C CA . CYS A 1 106 ? 13.823 15.564 -7.192 1.00 82.88 106 CYS A CA 1
ATOM 804 C C . CYS A 1 106 ? 12.689 16.335 -7.882 1.00 82.88 106 CYS A C 1
ATOM 806 O O . CYS A 1 106 ? 11.565 16.410 -7.389 1.00 82.88 106 CYS A O 1
ATOM 808 N N . THR A 1 107 ? 12.960 16.841 -9.084 1.00 82.94 107 THR A N 1
ATOM 809 C CA . THR A 1 107 ? 11.906 17.236 -10.029 1.00 82.94 107 THR A CA 1
ATOM 810 C C . THR A 1 107 ? 11.114 16.010 -10.493 1.00 82.94 107 THR A C 1
ATOM 812 O O . THR A 1 107 ? 11.624 14.890 -10.474 1.00 82.94 107 THR A O 1
ATOM 815 N N . LEU A 1 108 ? 9.886 16.207 -10.988 1.00 83.62 108 LEU A N 1
ATOM 816 C CA . LEU A 1 108 ? 9.049 15.109 -11.495 1.00 83.62 108 LEU A CA 1
ATOM 817 C C . LEU A 1 108 ? 9.781 14.260 -12.549 1.00 83.62 108 LEU A C 1
ATOM 819 O O . LEU A 1 108 ? 9.752 13.035 -12.500 1.00 83.62 108 LEU A O 1
ATOM 823 N N . THR A 1 109 ? 10.477 14.917 -13.480 1.00 87.44 109 THR A N 1
ATOM 824 C CA . THR A 1 109 ? 11.266 14.243 -14.517 1.00 87.44 109 THR A CA 1
ATOM 825 C C . THR A 1 109 ? 12.397 13.417 -13.911 1.00 87.44 109 THR A C 1
ATOM 827 O O . THR A 1 109 ? 12.598 12.279 -14.316 1.00 87.44 109 THR A O 1
ATOM 830 N N . GLU A 1 110 ? 13.112 13.943 -12.912 1.00 89.31 110 GLU A N 1
ATOM 831 C CA . GLU A 1 110 ? 14.160 13.184 -12.219 1.00 89.31 110 GLU A CA 1
ATOM 832 C C . GLU A 1 110 ? 13.598 11.964 -11.485 1.00 89.31 110 GLU A C 1
ATOM 834 O O . GLU A 1 110 ? 14.224 10.908 -11.528 1.00 89.31 110 GLU A O 1
ATOM 839 N N . VAL A 1 111 ? 12.418 12.079 -10.862 1.00 91.88 111 VAL A N 1
ATOM 840 C CA . VAL A 1 111 ? 11.745 10.930 -10.237 1.00 91.88 111 VAL A CA 1
ATOM 841 C C . VAL A 1 111 ? 11.418 9.874 -11.291 1.00 91.88 111 VAL A C 1
ATOM 843 O O . VAL A 1 111 ? 11.744 8.706 -11.105 1.00 91.88 111 VAL A O 1
ATOM 846 N N . VAL A 1 112 ? 10.821 10.268 -12.417 1.00 94.94 112 VAL A N 1
ATOM 847 C CA . VAL A 1 112 ? 10.440 9.344 -13.497 1.00 94.94 112 VAL A CA 1
ATOM 848 C C . VAL A 1 112 ? 11.655 8.614 -14.073 1.00 94.94 112 VAL A C 1
ATOM 850 O O . VAL A 1 112 ? 11.606 7.396 -14.246 1.00 94.94 112 VAL A O 1
ATOM 853 N N . GLU A 1 113 ? 12.745 9.330 -14.351 1.00 96.88 113 GLU A N 1
ATOM 854 C CA . GLU A 1 113 ? 13.970 8.736 -14.899 1.00 96.88 113 GLU A CA 1
ATOM 855 C C . GLU A 1 113 ? 14.677 7.819 -13.893 1.00 96.88 113 GLU A C 1
ATOM 857 O O . GLU A 1 113 ? 15.162 6.746 -14.261 1.00 96.88 113 GLU A O 1
ATOM 862 N N . GLU A 1 114 ? 14.705 8.192 -12.613 1.00 97.38 114 GLU A N 1
ATOM 863 C CA . GLU A 1 114 ? 15.298 7.369 -11.559 1.00 97.38 114 GLU A CA 1
ATOM 864 C C . GLU A 1 114 ? 14.466 6.107 -11.290 1.00 97.38 114 GLU A C 1
ATOM 866 O O . GLU A 1 114 ? 15.025 5.012 -11.225 1.00 97.38 114 GLU A O 1
ATOM 871 N N . VAL A 1 115 ? 13.133 6.218 -11.226 1.00 98.12 115 VAL A N 1
ATOM 872 C CA . VAL A 1 115 ? 12.235 5.057 -11.105 1.00 98.12 115 VAL A CA 1
ATOM 873 C C . VAL A 1 115 ? 12.415 4.124 -12.298 1.00 98.12 115 VAL A C 1
ATOM 875 O O . VAL A 1 115 ? 12.581 2.920 -12.115 1.00 98.12 115 VAL A O 1
ATOM 878 N N . TRP A 1 116 ? 12.455 4.662 -13.519 1.00 98.19 116 TRP A N 1
ATOM 879 C CA . TRP A 1 116 ? 12.687 3.865 -14.722 1.00 98.19 116 TRP A CA 1
ATOM 880 C C . TRP A 1 116 ? 14.051 3.158 -14.699 1.00 98.19 116 TRP A C 1
ATOM 882 O O . TRP A 1 116 ? 14.161 1.982 -15.050 1.00 98.19 116 TRP A O 1
ATOM 892 N N . THR A 1 117 ? 15.091 3.841 -14.221 1.00 98.12 117 THR A N 1
ATOM 893 C CA . THR A 1 117 ? 16.438 3.272 -14.066 1.00 98.12 117 THR A CA 1
ATOM 894 C C . THR A 1 117 ? 16.463 2.140 -13.040 1.00 98.12 117 THR A C 1
ATOM 896 O O . THR A 1 117 ? 17.027 1.077 -13.313 1.00 98.12 117 THR A O 1
ATOM 899 N N . GLN A 1 118 ? 15.822 2.327 -11.884 1.00 98.19 118 GLN A N 1
ATOM 900 C CA . GLN A 1 118 ? 15.704 1.288 -10.862 1.00 98.19 118 GLN A CA 1
ATOM 901 C C . GLN A 1 118 ? 14.894 0.084 -11.375 1.00 98.19 118 GLN A C 1
ATOM 903 O O . GLN A 1 118 ? 15.323 -1.048 -11.177 1.00 98.19 118 GLN A O 1
ATOM 908 N N . LEU A 1 119 ? 13.798 0.297 -12.116 1.00 97.81 119 LEU A N 1
ATOM 909 C CA . LEU A 1 119 ? 13.035 -0.793 -12.744 1.00 97.81 119 LEU A CA 1
ATOM 910 C C . LEU A 1 119 ? 13.875 -1.592 -13.738 1.00 97.81 119 LEU A C 1
ATOM 912 O O . LEU A 1 119 ? 13.881 -2.815 -13.663 1.00 97.81 119 LEU A O 1
ATOM 916 N N . LYS A 1 120 ? 14.608 -0.931 -14.645 1.00 97.25 120 LYS A N 1
ATOM 917 C CA . LYS A 1 120 ? 15.497 -1.621 -15.598 1.00 97.25 120 LYS A CA 1
ATOM 918 C C . LYS A 1 120 ? 16.543 -2.479 -14.880 1.00 97.25 120 LYS A C 1
ATOM 920 O O . LYS A 1 120 ? 16.848 -3.583 -15.312 1.00 97.25 120 LYS A O 1
ATOM 925 N N . LYS A 1 121 ? 17.081 -1.990 -13.760 1.00 96.56 121 LYS A N 1
ATOM 926 C CA . LYS A 1 121 ? 18.050 -2.739 -12.953 1.00 96.56 121 LYS A CA 1
ATOM 927 C C . LYS A 1 121 ? 17.421 -3.964 -12.275 1.00 96.56 121 LYS A C 1
ATOM 929 O O . LYS A 1 121 ? 18.034 -5.027 -12.272 1.00 96.56 121 LYS A O 1
ATOM 934 N N . SER A 1 122 ? 16.221 -3.815 -11.717 1.00 96.25 122 SER A N 1
ATOM 935 C CA . SER A 1 122 ? 15.546 -4.879 -10.966 1.00 96.25 122 SER A CA 1
ATOM 936 C C . SER A 1 122 ? 14.871 -5.919 -11.865 1.00 96.25 122 SER A C 1
ATOM 938 O O . SER A 1 122 ? 14.808 -7.098 -11.519 1.00 96.25 122 SER A O 1
ATOM 940 N N . LEU A 1 123 ? 14.353 -5.505 -13.024 1.00 95.31 123 LEU A N 1
ATOM 941 C CA . LEU A 1 123 ? 13.617 -6.356 -13.960 1.00 95.31 123 LEU A CA 1
ATOM 942 C C . LEU A 1 123 ? 14.556 -6.961 -14.994 1.00 95.31 123 LEU A C 1
ATOM 944 O O . LEU A 1 123 ? 14.514 -6.639 -16.180 1.00 95.31 123 LEU A O 1
ATOM 948 N N . VAL A 1 124 ? 15.394 -7.872 -14.512 1.00 94.81 124 VAL A N 1
ATOM 949 C CA . VAL A 1 124 ? 16.338 -8.636 -15.324 1.00 94.81 124 VAL A CA 1
ATOM 950 C C . VAL A 1 124 ? 15.976 -10.116 -15.333 1.00 94.81 124 VAL A C 1
ATOM 952 O O . VAL A 1 124 ? 15.508 -10.684 -14.345 1.00 94.81 124 VAL A O 1
ATOM 955 N N . GLN A 1 125 ? 16.208 -10.767 -16.465 1.00 89.94 125 GLN A N 1
ATOM 956 C CA . GLN A 1 125 ? 16.158 -12.219 -16.564 1.00 89.94 125 GLN A CA 1
ATOM 957 C C . GLN A 1 125 ? 17.330 -12.853 -15.807 1.00 89.94 125 GLN A C 1
ATOM 959 O O . GLN A 1 125 ? 18.345 -12.215 -15.534 1.00 89.94 125 GLN A O 1
ATOM 964 N N . ALA A 1 126 ? 17.250 -14.163 -15.561 1.00 89.06 126 ALA A N 1
ATOM 965 C CA . ALA A 1 126 ? 18.367 -14.926 -14.997 1.00 89.06 126 ALA A CA 1
ATOM 966 C C . ALA A 1 126 ? 19.641 -14.881 -15.870 1.00 89.06 126 ALA A C 1
ATOM 968 O O . ALA A 1 126 ? 20.739 -15.088 -15.361 1.00 89.06 126 ALA A O 1
ATOM 969 N N . SER A 1 127 ? 19.503 -14.599 -17.171 1.00 91.31 127 SER A N 1
ATOM 970 C CA . SER A 1 127 ? 20.612 -14.364 -18.106 1.00 91.31 127 SER A CA 1
ATOM 971 C C . SER A 1 127 ? 21.330 -13.024 -17.886 1.00 91.31 127 SER A C 1
ATOM 973 O O . SER A 1 127 ? 22.410 -12.825 -18.437 1.00 91.31 127 SER A O 1
ATOM 975 N N . GLY A 1 128 ? 20.743 -12.111 -17.105 1.00 89.81 128 GLY A N 1
ATOM 976 C CA . GLY A 1 128 ? 21.192 -10.728 -16.939 1.00 89.81 128 GLY A CA 1
ATOM 977 C C . GLY A 1 128 ? 20.613 -9.752 -17.968 1.00 89.81 128 GLY A C 1
ATOM 978 O O . GLY A 1 128 ? 20.927 -8.566 -17.917 1.00 89.81 128 GLY A O 1
ATOM 979 N N . GLU A 1 129 ? 19.772 -10.219 -18.894 1.00 92.25 129 GLU A N 1
ATOM 980 C CA . GLU A 1 129 ? 19.102 -9.356 -19.870 1.00 92.25 129 GLU A CA 1
ATOM 981 C C . GLU A 1 129 ? 17.990 -8.530 -19.209 1.00 92.25 129 GLU A C 1
ATOM 983 O O . GLU A 1 129 ? 17.142 -9.073 -18.499 1.00 92.25 129 GLU A O 1
ATOM 988 N N . CYS A 1 130 ? 17.983 -7.220 -19.455 1.00 94.75 130 CYS A N 1
ATOM 989 C CA . CYS A 1 130 ? 16.940 -6.319 -18.976 1.00 94.75 130 CYS A CA 1
ATOM 990 C C . CYS A 1 130 ? 15.631 -6.541 -19.742 1.00 94.75 130 CYS A C 1
ATOM 992 O O . CYS A 1 130 ? 15.620 -6.563 -20.970 1.00 94.75 130 CYS A O 1
ATOM 994 N N . LEU A 1 131 ? 14.517 -6.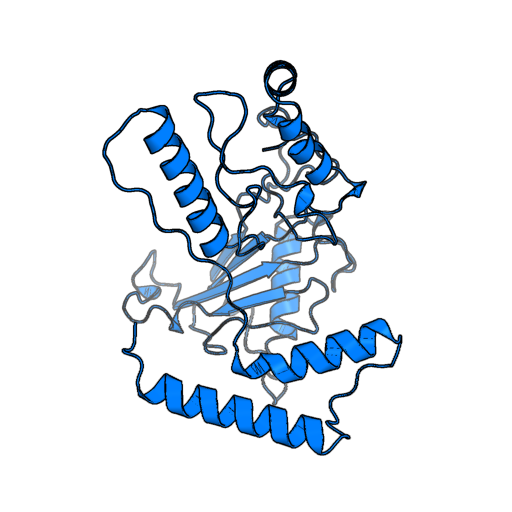654 -19.019 1.00 95.88 131 LEU A N 1
ATOM 995 C CA . LEU A 1 131 ? 13.181 -6.821 -19.599 1.00 95.88 131 LEU A CA 1
ATOM 996 C C . LEU A 1 131 ? 12.604 -5.523 -20.179 1.00 95.88 131 LEU A C 1
ATOM 998 O O . LEU A 1 131 ? 11.613 -5.569 -20.903 1.00 95.88 131 LEU A O 1
ATOM 1002 N N . LEU A 1 132 ? 13.197 -4.377 -19.842 1.00 97.06 132 LEU A N 1
ATOM 1003 C CA . LEU A 1 132 ? 12.735 -3.050 -20.234 1.00 97.06 132 LEU A CA 1
ATOM 1004 C C . LEU A 1 132 ? 13.823 -2.303 -21.013 1.00 97.06 132 LEU A C 1
ATOM 1006 O O . LEU A 1 132 ? 14.976 -2.246 -20.588 1.00 97.06 132 LEU A O 1
ATOM 1010 N N . THR A 1 133 ? 13.457 -1.660 -22.119 1.00 96.69 133 THR A N 1
ATOM 1011 C CA . THR A 1 133 ? 14.359 -0.761 -22.857 1.00 96.69 133 THR A CA 1
ATOM 1012 C C . THR A 1 133 ? 13.724 0.612 -23.035 1.00 96.69 133 THR A C 1
ATOM 1014 O O . THR A 1 133 ? 12.503 0.757 -22.964 1.00 96.69 133 THR A O 1
ATOM 1017 N N . ASP A 1 134 ? 14.542 1.642 -23.248 1.00 97.25 134 ASP A N 1
ATOM 1018 C CA . ASP A 1 134 ? 14.056 3.025 -23.320 1.00 97.25 134 ASP A CA 1
ATOM 1019 C C . ASP A 1 134 ? 13.113 3.247 -24.513 1.00 97.25 134 ASP A C 1
ATOM 1021 O O . ASP A 1 134 ? 12.170 4.030 -24.420 1.00 97.25 134 ASP A O 1
ATOM 1025 N N . GLU A 1 135 ? 13.291 2.483 -25.592 1.00 97.56 135 GLU 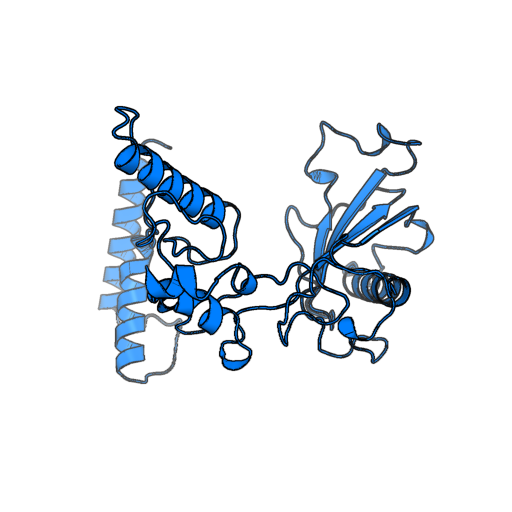A N 1
ATOM 1026 C CA . GLU A 1 135 ? 12.445 2.510 -26.789 1.00 97.56 135 GLU A CA 1
ATOM 1027 C C . GLU A 1 135 ? 11.048 1.927 -26.547 1.00 97.56 135 GLU A C 1
ATOM 1029 O O . GLU A 1 135 ? 10.141 2.156 -27.350 1.00 97.56 135 GLU A O 1
ATOM 1034 N N . MET A 1 136 ? 10.854 1.163 -25.465 1.00 97.94 136 MET A N 1
ATOM 1035 C CA . MET A 1 136 ? 9.538 0.626 -25.118 1.00 97.94 136 MET A CA 1
ATOM 1036 C C . MET A 1 136 ? 8.608 1.708 -24.572 1.00 97.94 136 MET A C 1
ATOM 1038 O O . MET A 1 136 ? 7.391 1.579 -24.695 1.00 97.94 136 MET A O 1
ATOM 1042 N N . ARG A 1 137 ? 9.156 2.766 -23.963 1.00 97.50 137 ARG A N 1
ATOM 1043 C CA . ARG A 1 137 ? 8.387 3.783 -23.240 1.00 97.50 137 ARG A CA 1
ATOM 1044 C C . ARG A 1 137 ? 7.698 4.744 -24.212 1.00 97.50 137 ARG A C 1
ATOM 1046 O O . ARG A 1 137 ? 8.342 5.580 -24.835 1.00 97.50 137 ARG A O 1
ATOM 1053 N N . VAL A 1 138 ? 6.370 4.660 -24.291 1.00 97.19 138 VAL A N 1
ATOM 1054 C CA . VAL A 1 138 ? 5.518 5.602 -25.044 1.00 97.19 138 VAL A CA 1
ATOM 1055 C C . VAL A 1 138 ? 5.288 6.876 -24.237 1.00 97.19 138 VAL A C 1
ATOM 1057 O O . VAL A 1 138 ? 5.291 7.978 -24.776 1.00 97.19 138 VAL A O 1
ATOM 1060 N N . GLY A 1 139 ? 5.098 6.726 -22.928 1.00 95.56 139 GLY A N 1
ATOM 1061 C CA . GLY A 1 139 ? 4.843 7.836 -22.023 1.00 95.56 139 GLY A CA 1
ATOM 1062 C C . GLY A 1 139 ? 4.718 7.370 -20.583 1.00 95.56 139 GLY A C 1
ATOM 1063 O O . GLY A 1 139 ? 4.876 6.186 -20.275 1.00 95.56 139 GLY A O 1
ATOM 1064 N N . TYR A 1 140 ? 4.424 8.313 -19.699 1.00 96.31 140 TYR A N 1
ATOM 1065 C CA . TYR A 1 140 ? 4.205 8.044 -18.287 1.00 96.31 140 TYR A CA 1
ATOM 1066 C C . TYR A 1 140 ? 3.124 8.960 -17.717 1.00 96.31 140 TYR A C 1
ATOM 1068 O O . TYR A 1 140 ? 2.855 10.036 -18.251 1.00 96.31 140 TYR A O 1
ATOM 1076 N N . PHE A 1 141 ? 2.529 8.532 -16.611 1.00 93.56 141 PHE A N 1
ATOM 1077 C CA . PHE A 1 141 ? 1.673 9.356 -15.771 1.00 93.56 141 PHE A CA 1
ATOM 1078 C C . PHE A 1 141 ? 2.144 9.215 -14.328 1.00 93.56 141 PHE A C 1
ATOM 1080 O O . PHE A 1 141 ? 2.254 8.099 -13.825 1.00 93.56 141 PHE A O 1
ATOM 1087 N N . VAL A 1 142 ? 2.459 10.337 -13.691 1.00 89.81 142 VAL A N 1
ATOM 1088 C CA . VAL A 1 142 ? 2.750 10.382 -12.256 1.00 89.81 142 VAL A CA 1
ATOM 1089 C C . VAL A 1 142 ? 1.474 10.786 -11.543 1.00 89.81 142 VAL A C 1
ATOM 1091 O O . VAL A 1 142 ? 0.721 11.609 -12.065 1.00 89.81 142 VAL A O 1
ATOM 1094 N N . ASP A 1 143 ? 1.253 10.199 -10.374 1.00 87.38 143 ASP A N 1
ATOM 1095 C CA . ASP A 1 143 ? 0.198 10.580 -9.446 1.00 87.38 143 ASP A CA 1
ATOM 1096 C C . ASP A 1 143 ? 0.022 12.109 -9.366 1.00 87.38 143 ASP A C 1
ATOM 1098 O O . ASP A 1 143 ? 0.983 12.856 -9.161 1.00 87.38 143 ASP A O 1
ATOM 1102 N N . SER A 1 144 ? -1.216 12.573 -9.557 1.00 81.94 144 SER A N 1
ATOM 1103 C CA . SER A 1 144 ? -1.568 13.995 -9.573 1.00 81.94 144 SER A CA 1
ATOM 1104 C C . SER A 1 144 ? -1.346 14.691 -8.236 1.00 81.94 144 SER A C 1
ATOM 1106 O O . SER A 1 144 ? -1.237 15.920 -8.205 1.00 81.94 144 SER A O 1
ATOM 1108 N N . ASP A 1 145 ? -1.266 13.920 -7.152 1.00 77.50 145 ASP A N 1
ATOM 1109 C CA . ASP A 1 145 ? -0.945 14.450 -5.834 1.00 77.50 145 ASP A CA 1
ATOM 1110 C C . ASP A 1 145 ? 0.530 14.828 -5.693 1.00 77.50 145 ASP A C 1
ATOM 1112 O O . ASP A 1 145 ? 0.873 15.552 -4.759 1.00 77.50 145 ASP A O 1
ATOM 1116 N N . ILE A 1 146 ? 1.378 14.433 -6.656 1.00 74.25 146 ILE A N 1
ATOM 1117 C CA . ILE A 1 146 ? 2.754 14.909 -6.804 1.00 74.25 146 ILE A CA 1
ATOM 1118 C C . ILE A 1 146 ? 2.789 16.142 -7.717 1.00 74.25 146 ILE A C 1
ATOM 1120 O O . ILE A 1 146 ? 2.936 16.045 -8.937 1.00 74.25 146 ILE A O 1
ATOM 1124 N N . GLN A 1 147 ? 2.656 17.337 -7.133 1.00 63.94 147 GLN A N 1
ATOM 1125 C CA . GLN A 1 147 ? 2.591 18.583 -7.911 1.00 63.94 147 GLN A CA 1
ATOM 1126 C C . GLN A 1 147 ? 3.985 19.176 -8.215 1.00 63.94 147 GLN A C 1
ATOM 1128 O O . GLN A 1 147 ? 4.760 19.441 -7.288 1.00 63.94 147 GLN A O 1
ATOM 1133 N N . PRO A 1 148 ? 4.316 19.462 -9.493 1.00 48.88 148 PRO A N 1
ATOM 1134 C CA . PRO A 1 148 ? 5.543 20.168 -9.863 1.00 48.88 148 PRO A CA 1
ATOM 1135 C C . PRO A 1 148 ? 5.395 21.694 -9.681 1.00 48.88 148 PRO A C 1
ATOM 1137 O O . PRO A 1 148 ? 4.447 22.279 -10.190 1.00 48.88 148 PRO A O 1
ATOM 1140 N N . ASP A 1 149 ? 6.342 22.347 -8.996 1.00 47.66 149 ASP A N 1
ATOM 1141 C CA . ASP A 1 149 ? 6.636 23.798 -9.069 1.00 47.66 149 ASP A CA 1
ATOM 1142 C C . ASP A 1 149 ? 5.450 24.794 -9.209 1.00 47.66 149 ASP A C 1
ATOM 1144 O O . ASP A 1 149 ? 5.412 25.605 -10.139 1.00 47.66 149 ASP A O 1
ATOM 1148 N N . THR A 1 150 ? 4.497 24.853 -8.264 1.00 37.25 150 THR A N 1
ATOM 1149 C CA . THR A 1 150 ? 3.463 25.917 -8.288 1.00 37.25 150 THR A CA 1
ATOM 1150 C C . THR A 1 150 ? 3.385 26.779 -7.027 1.00 37.25 150 THR A C 1
ATOM 1152 O O . THR A 1 150 ? 2.788 26.404 -6.026 1.00 37.25 150 THR A O 1
ATOM 1155 N N . HIS A 1 151 ? 3.832 28.036 -7.151 1.00 39.28 151 HIS A N 1
ATOM 1156 C CA . HIS A 1 151 ? 3.402 29.192 -6.345 1.00 39.28 151 HIS A CA 1
ATOM 1157 C C . HIS A 1 151 ? 1.944 29.621 -6.655 1.00 39.28 151 HIS A C 1
ATOM 1159 O O . HIS A 1 151 ? 1.654 30.809 -6.816 1.00 39.28 151 HIS A O 1
ATOM 1165 N N . ARG A 1 152 ? 0.999 28.682 -6.784 1.00 29.70 152 ARG A N 1
ATOM 1166 C CA . ARG A 1 152 ? -0.437 29.003 -6.853 1.00 29.70 152 ARG A CA 1
ATOM 1167 C C . ARG A 1 152 ? -1.084 28.726 -5.499 1.00 29.70 152 ARG A C 1
ATOM 1169 O O . ARG A 1 152 ? -0.655 27.799 -4.821 1.00 29.70 152 ARG A O 1
ATOM 1176 N N . PRO A 1 153 ? -2.082 29.529 -5.088 1.00 33.50 153 PRO A N 1
ATOM 1177 C CA . PRO A 1 153 ? -2.732 29.351 -3.804 1.00 33.50 153 PRO A CA 1
ATOM 1178 C C . PRO A 1 153 ? -3.502 28.032 -3.842 1.00 33.50 153 PRO A C 1
ATOM 1180 O O . PRO A 1 153 ? -4.607 27.952 -4.376 1.00 33.50 153 PRO A O 1
ATOM 1183 N N . THR A 1 154 ? -2.893 26.991 -3.286 1.00 36.44 154 THR A N 1
ATOM 1184 C CA . THR A 1 154 ? -3.617 25.839 -2.769 1.00 36.44 154 THR A CA 1
ATOM 1185 C C . THR A 1 154 ? -4.714 26.358 -1.822 1.00 36.44 154 THR A C 1
ATOM 1187 O O . THR A 1 154 ? -4.514 27.389 -1.161 1.00 36.44 154 THR A O 1
ATOM 1190 N N . PRO A 1 155 ? -5.851 25.652 -1.663 1.00 39.41 155 PRO A N 1
ATOM 1191 C CA . PRO A 1 155 ? -6.587 25.707 -0.396 1.00 39.41 155 PRO A CA 1
ATOM 1192 C C . PRO A 1 155 ? -5.557 25.659 0.744 1.00 39.41 155 PRO A C 1
ATOM 1194 O O . PRO A 1 155 ? -4.539 24.982 0.557 1.00 39.41 155 PRO A O 1
ATOM 1197 N N . PRO A 1 156 ? -5.729 26.434 1.835 1.00 35.09 156 PRO A N 1
ATOM 1198 C CA . PRO A 1 156 ? -4.655 26.739 2.778 1.00 35.09 156 PRO A CA 1
ATOM 1199 C C . PRO A 1 156 ? -3.830 25.482 3.035 1.00 35.09 156 PRO A C 1
ATOM 1201 O O . PRO A 1 156 ? -4.433 24.464 3.389 1.00 35.09 156 PRO A O 1
ATOM 1204 N N . PRO A 1 157 ? -2.508 25.523 2.756 1.00 40.12 157 PRO A N 1
ATOM 1205 C CA . PRO A 1 157 ? -1.680 24.337 2.743 1.00 40.12 157 PRO A CA 1
ATOM 1206 C C . PRO A 1 157 ? -1.951 23.565 4.010 1.00 40.12 157 PRO A C 1
ATOM 1208 O O . PRO A 1 157 ? -2.020 24.134 5.108 1.00 40.12 157 PRO A O 1
ATOM 1211 N N . VAL A 1 158 ? -2.145 22.274 3.803 1.00 41.19 158 VAL A N 1
ATOM 1212 C CA . VAL A 1 158 ? -2.256 21.276 4.836 1.00 41.19 158 VAL A CA 1
ATOM 1213 C C . VAL A 1 158 ? -1.035 21.492 5.736 1.00 41.19 158 VAL A C 1
ATOM 1215 O O . VAL A 1 158 ? 0.049 21.045 5.391 1.00 41.19 158 VAL A O 1
ATOM 1218 N N . LYS A 1 159 ? -1.170 22.238 6.853 1.00 39.25 159 LYS A N 1
ATOM 1219 C CA . LYS A 1 159 ? -0.094 22.480 7.831 1.00 39.25 159 LYS A CA 1
ATOM 1220 C C . LYS A 1 159 ? 0.215 21.152 8.506 1.00 39.25 159 LYS A C 1
ATOM 1222 O O . LYS A 1 159 ? -0.264 20.856 9.596 1.00 39.25 159 LYS A O 1
ATOM 1227 N N . SER A 1 160 ? 0.947 20.317 7.790 1.00 40.75 160 SER A N 1
ATOM 1228 C CA . SER A 1 160 ? 1.494 19.065 8.244 1.00 40.75 160 SER A CA 1
ATOM 1229 C C . SER A 1 160 ? 2.997 19.152 8.017 1.00 40.75 160 SER A C 1
ATOM 1231 O O . SER A 1 160 ? 3.428 19.415 6.900 1.00 40.75 160 SER A O 1
ATOM 1233 N N . PRO A 1 161 ? 3.811 18.903 9.037 1.00 39.53 161 PRO A N 1
ATOM 1234 C CA . PRO A 1 161 ? 5.254 18.703 8.882 1.00 39.53 161 PRO A CA 1
ATOM 1235 C C . PRO A 1 161 ? 5.639 17.528 7.956 1.00 39.53 161 PRO A C 1
ATOM 1237 O O . PRO A 1 161 ? 6.819 17.373 7.661 1.00 39.53 161 PRO A O 1
ATOM 1240 N N . PHE A 1 162 ? 4.668 16.737 7.474 1.00 37.19 162 PHE A N 1
ATOM 1241 C CA . PHE A 1 162 ? 4.849 15.685 6.464 1.00 37.19 162 PHE A CA 1
ATOM 1242 C C . PHE A 1 162 ? 4.269 16.017 5.085 1.00 37.19 162 PHE A C 1
ATOM 1244 O O . PHE A 1 162 ? 4.597 15.343 4.111 1.00 37.19 162 PHE A O 1
ATOM 1251 N N . ALA A 1 163 ? 3.419 17.042 4.983 1.00 44.09 163 ALA A N 1
ATOM 1252 C CA . ALA A 1 163 ? 3.028 17.597 3.695 1.00 44.09 163 ALA A CA 1
ATOM 1253 C C . ALA A 1 163 ? 4.124 18.588 3.304 1.00 44.09 163 ALA A C 1
ATOM 1255 O O . ALA A 1 163 ? 4.056 19.781 3.606 1.00 44.09 163 ALA A O 1
ATOM 1256 N N . THR A 1 164 ? 5.201 18.079 2.70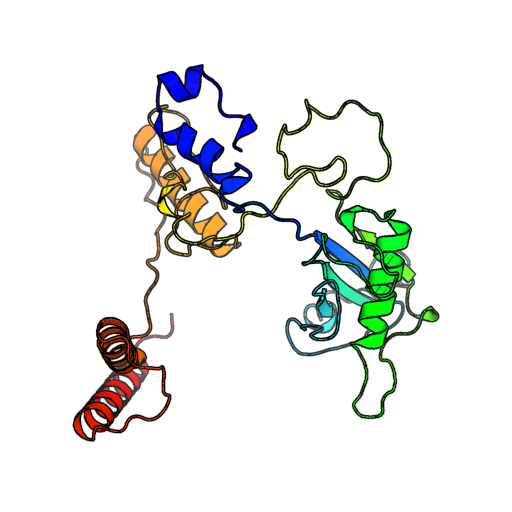5 1.00 44.81 164 THR A N 1
ATOM 1257 C CA . THR A 1 164 ? 6.084 18.977 1.956 1.00 44.81 164 THR A CA 1
ATOM 1258 C C . THR A 1 164 ? 5.289 19.547 0.773 1.00 44.81 164 THR A C 1
ATOM 1260 O O . THR A 1 164 ? 4.220 19.036 0.439 1.00 44.81 164 THR A O 1
ATOM 1263 N N . LEU A 1 165 ? 5.790 20.615 0.152 1.00 49.22 165 LEU A N 1
ATOM 1264 C CA . LEU A 1 165 ? 5.124 21.376 -0.917 1.00 49.22 165 LEU A CA 1
ATOM 1265 C C . LEU A 1 165 ? 4.565 20.541 -2.093 1.00 49.22 165 LEU A C 1
ATOM 1267 O O . LEU A 1 165 ? 3.825 21.097 -2.899 1.00 49.22 165 LEU A O 1
ATOM 1271 N N . HIS A 1 166 ? 4.898 19.249 -2.190 1.00 56.28 166 HIS A N 1
ATOM 1272 C CA . HIS A 1 166 ? 4.634 18.402 -3.347 1.00 56.28 166 HIS A CA 1
ATOM 1273 C C . HIS A 1 166 ? 3.705 17.205 -3.120 1.00 56.28 166 HIS A C 1
ATOM 1275 O O . HIS A 1 166 ? 3.400 16.591 -4.122 1.00 56.28 166 HIS A O 1
ATOM 1281 N N . ASN A 1 167 ? 3.261 16.850 -1.902 1.00 66.62 167 ASN A N 1
ATOM 1282 C CA . ASN A 1 167 ? 2.304 15.740 -1.699 1.00 66.62 167 ASN A CA 1
ATOM 1283 C C . ASN A 1 167 ? 1.052 16.216 -0.954 1.00 66.62 167 ASN A C 1
ATOM 1285 O O . ASN A 1 167 ? 1.127 16.615 0.214 1.00 66.62 167 ASN A O 1
ATOM 1289 N N . THR A 1 168 ? -0.094 16.163 -1.631 1.00 67.25 168 THR A N 1
ATOM 1290 C CA . THR A 1 168 ? -1.393 16.600 -1.101 1.00 67.25 168 THR A CA 1
ATOM 1291 C C . THR A 1 168 ? -2.148 15.524 -0.323 1.00 67.25 168 THR A C 1
ATOM 1293 O O . THR A 1 168 ? -3.004 15.876 0.494 1.00 67.25 168 THR A O 1
ATOM 1296 N N . GLU A 1 169 ? -1.796 14.246 -0.484 1.00 73.56 169 GLU A N 1
ATOM 1297 C CA . GLU A 1 169 ? -2.524 13.106 0.085 1.00 73.56 169 GLU A CA 1
ATOM 1298 C C . GLU A 1 169 ? -1.566 12.086 0.738 1.00 73.56 169 GLU A C 1
ATOM 1300 O O . GLU A 1 169 ? -1.266 11.034 0.178 1.00 73.56 169 GLU A O 1
ATOM 1305 N N . PRO A 1 170 ? -1.050 12.366 1.953 1.00 78.19 170 PRO A N 1
ATOM 1306 C CA . PRO A 1 170 ? -0.185 11.420 2.648 1.00 78.19 170 PRO A CA 1
ATOM 1307 C C . PRO A 1 170 ? -0.953 10.162 3.074 1.00 78.19 170 PRO A C 1
ATOM 1309 O O . PRO A 1 170 ? -2.025 10.242 3.685 1.00 78.19 170 PRO A O 1
ATOM 1312 N N . LEU A 1 171 ? -0.342 9.003 2.828 1.00 85.44 171 LEU A N 1
ATOM 1313 C CA . LEU A 1 171 ? -0.875 7.696 3.189 1.00 85.44 171 LEU A CA 1
ATOM 1314 C C . LEU A 1 171 ? -0.822 7.494 4.706 1.00 85.44 171 LEU A C 1
ATOM 1316 O O . LEU A 1 171 ? 0.207 7.737 5.345 1.00 85.44 171 LEU A O 1
ATOM 1320 N N . LEU A 1 172 ? -1.914 6.983 5.278 1.00 88.06 172 LEU A N 1
ATOM 1321 C CA . LEU A 1 172 ? -1.928 6.519 6.660 1.00 88.06 172 LEU A CA 1
ATOM 1322 C C . LEU A 1 172 ? -1.167 5.193 6.775 1.00 88.06 172 LEU A C 1
ATOM 1324 O O . LEU A 1 172 ? -1.576 4.175 6.223 1.00 88.06 172 LEU A O 1
ATOM 1328 N N . VAL A 1 173 ? -0.093 5.193 7.555 1.00 87.38 173 VAL A N 1
ATOM 1329 C CA . VAL A 1 173 ? 0.694 4.005 7.885 1.00 87.38 173 VAL A CA 1
ATOM 1330 C C . VAL A 1 173 ? 0.505 3.615 9.343 1.00 87.38 173 VAL A C 1
ATOM 1332 O O . VAL A 1 173 ? 0.483 4.440 10.257 1.00 87.38 173 VAL A O 1
ATOM 1335 N N . ASN A 1 174 ? 0.377 2.313 9.567 1.00 87.06 174 ASN A N 1
ATOM 1336 C CA . ASN A 1 174 ? 0.238 1.746 10.895 1.00 87.06 174 ASN A CA 1
ATOM 1337 C C . ASN A 1 174 ? 1.563 1.826 11.657 1.00 87.06 174 ASN A C 1
ATOM 1339 O O . ASN A 1 174 ? 2.527 1.140 11.322 1.00 87.06 174 ASN A O 1
ATOM 1343 N N . THR A 1 175 ? 1.590 2.614 12.731 1.00 88.06 175 THR A N 1
ATOM 1344 C CA . THR A 1 175 ? 2.686 2.604 13.708 1.00 88.06 175 THR A CA 1
ATOM 1345 C C . THR A 1 175 ? 2.262 1.909 14.997 1.00 88.06 175 THR A C 1
ATOM 1347 O O . THR A 1 175 ? 1.068 1.741 15.280 1.00 88.06 175 THR A O 1
ATOM 1350 N N . ALA A 1 176 ? 3.242 1.458 15.782 1.00 87.12 176 ALA A N 1
ATOM 1351 C CA . ALA A 1 176 ? 2.982 0.753 17.031 1.00 87.12 176 ALA A CA 1
ATOM 1352 C C . ALA A 1 176 ? 2.074 1.588 17.950 1.00 87.12 176 ALA A C 1
ATOM 1354 O O . ALA A 1 176 ? 2.354 2.752 18.223 1.00 87.12 176 ALA A O 1
ATOM 1355 N N . ASN A 1 177 ? 0.993 0.975 18.437 1.00 86.56 177 ASN A N 1
ATOM 1356 C CA . ASN A 1 177 ? -0.005 1.597 19.315 1.00 86.56 177 ASN A CA 1
ATOM 1357 C C . ASN A 1 177 ? -0.763 2.808 18.726 1.00 86.56 177 ASN A C 1
ATOM 1359 O O . ASN A 1 177 ? -1.432 3.512 19.476 1.00 86.56 177 ASN A O 1
ATOM 1363 N N . SER A 1 178 ? -0.727 3.041 17.408 1.00 90.12 178 SER A N 1
ATOM 1364 C CA . SER A 1 178 ? -1.486 4.137 16.772 1.00 90.12 178 SER A CA 1
ATOM 1365 C C . SER A 1 178 ? -2.988 3.861 16.621 1.00 90.12 178 SER A C 1
ATOM 1367 O O . SER A 1 178 ? -3.775 4.796 16.486 1.00 90.12 178 SER A O 1
ATOM 1369 N N . TRP A 1 179 ? -3.420 2.596 16.689 1.00 90.88 179 TRP A N 1
ATOM 1370 C CA . TRP A 1 179 ? -4.827 2.196 16.529 1.00 90.88 179 TRP A CA 1
ATOM 1371 C C . TRP A 1 179 ? -5.774 2.853 17.542 1.00 90.88 179 TRP A C 1
ATOM 1373 O O . TRP A 1 179 ? -6.905 3.215 17.211 1.00 90.88 179 TRP A O 1
ATOM 1383 N N . SER A 1 180 ? -5.312 3.068 18.777 1.00 90.44 180 SER A N 1
ATOM 1384 C CA . SER A 1 180 ? -6.104 3.731 19.819 1.00 90.44 180 SER A CA 1
ATOM 1385 C C . SER A 1 180 ? -6.379 5.207 19.514 1.00 90.44 180 SER A C 1
ATOM 1387 O O . SER A 1 180 ? -7.359 5.745 20.023 1.00 90.44 180 SER A O 1
ATOM 1389 N N . LEU A 1 181 ? -5.574 5.841 18.654 1.00 92.50 181 LEU A N 1
ATOM 1390 C CA . LEU A 1 181 ? -5.767 7.223 18.207 1.00 92.50 181 LEU A CA 1
ATOM 1391 C C . LEU A 1 181 ? -6.760 7.343 17.041 1.00 92.50 181 LEU A C 1
ATOM 1393 O O . LEU A 1 181 ? -7.171 8.449 16.694 1.00 92.50 181 LEU A O 1
ATOM 1397 N N . ARG A 1 182 ? -7.144 6.225 16.415 1.00 93.00 182 ARG A N 1
ATOM 1398 C CA . ARG A 1 182 ? -8.151 6.227 15.351 1.00 93.00 182 ARG A CA 1
ATOM 1399 C C . ARG A 1 182 ? -9.552 6.414 15.952 1.00 93.00 182 ARG A C 1
ATOM 1401 O O . ARG A 1 182 ? -9.883 5.683 16.892 1.00 93.00 182 ARG A O 1
ATOM 1408 N N . PRO A 1 183 ? -10.367 7.356 15.444 1.00 94.00 183 PRO A N 1
ATOM 1409 C CA . PRO A 1 183 ? -11.747 7.554 15.882 1.00 94.00 183 PRO A CA 1
ATOM 1410 C C . PRO A 1 183 ? -12.655 6.389 15.472 1.00 94.00 183 PRO A C 1
ATOM 1412 O O . PRO A 1 183 ? -12.368 5.645 14.531 1.00 94.00 183 PRO A O 1
ATOM 1415 N N . GLU A 1 184 ? -13.799 6.282 16.142 1.00 95.00 184 GLU A N 1
ATOM 1416 C CA . GLU A 1 184 ? -14.930 5.495 15.647 1.00 95.00 184 GLU A CA 1
ATOM 1417 C C . GLU A 1 184 ? -15.565 6.169 14.411 1.00 95.00 184 GLU A C 1
ATOM 1419 O O . GLU A 1 184 ? -15.232 7.297 14.042 1.00 95.00 184 GLU A O 1
ATOM 1424 N N . SER A 1 185 ? -16.508 5.492 13.750 1.00 95.81 185 SER A N 1
ATOM 1425 C CA . SER A 1 185 ? -17.227 6.058 12.593 1.00 95.81 185 SER A CA 1
ATOM 1426 C C . SER A 1 185 ? -18.282 7.111 12.964 1.00 95.81 185 SER A C 1
ATOM 1428 O O . SER A 1 185 ? -18.957 7.644 12.085 1.00 95.81 185 SER A O 1
ATOM 1430 N N . PHE A 1 186 ? -18.477 7.363 14.255 1.00 94.50 186 PHE A N 1
ATOM 1431 C CA . PHE A 1 186 ? -19.410 8.334 14.817 1.00 94.50 186 PHE A CA 1
ATOM 1432 C C . PHE A 1 186 ? -18.693 9.145 15.900 1.00 94.50 186 PHE A C 1
ATOM 1434 O O . PHE A 1 186 ? -17.667 8.714 16.429 1.00 94.50 186 PHE A O 1
ATOM 1441 N N . CYS A 1 187 ? -19.243 10.307 16.227 1.00 94.25 187 CYS A N 1
ATOM 1442 C CA . CYS A 1 187 ? -18.730 11.201 17.259 1.00 94.25 187 CYS A CA 1
ATOM 1443 C C . CYS A 1 187 ? -19.896 11.913 17.967 1.00 94.25 187 CYS A C 1
ATOM 1445 O O . CYS A 1 187 ? -21.063 11.659 17.669 1.00 94.25 187 CYS A O 1
ATOM 1447 N N . GLY A 1 188 ? -19.590 12.803 18.907 1.00 94.44 188 GLY A N 1
ATOM 1448 C CA . GLY A 1 188 ? -20.571 13.604 19.644 1.00 94.44 188 GLY A CA 1
ATOM 1449 C C . GLY A 1 188 ? -21.338 14.628 18.797 1.00 94.44 188 GLY A C 1
ATOM 1450 O O . GLY A 1 188 ? -22.292 15.224 19.287 1.00 94.44 188 GLY A O 1
ATOM 1451 N N . ILE A 1 189 ? -20.958 14.837 17.533 1.00 95.56 189 ILE A N 1
ATOM 1452 C CA . ILE A 1 189 ? -21.686 15.701 16.597 1.00 95.56 189 ILE A CA 1
ATOM 1453 C C . ILE A 1 189 ? -22.746 14.850 15.883 1.00 95.56 189 ILE A C 1
ATOM 1455 O O . ILE A 1 189 ? -22.419 14.029 15.030 1.00 95.56 189 ILE A O 1
ATOM 1459 N N . GLU A 1 190 ? -24.020 15.068 16.220 1.00 92.06 190 GLU A N 1
ATOM 1460 C CA . GLU A 1 190 ? -25.146 14.175 15.879 1.00 92.06 190 GLU A CA 1
ATOM 1461 C C . GLU A 1 190 ? -25.284 13.827 14.388 1.00 92.06 190 GLU A C 1
ATOM 1463 O O . GLU A 1 190 ? -25.723 12.732 14.037 1.00 92.06 190 GLU A O 1
ATOM 1468 N N . ASN A 1 191 ? -24.928 14.754 13.500 1.00 94.75 191 ASN A N 1
ATOM 1469 C CA . ASN A 1 191 ? -25.069 14.611 12.053 1.00 94.75 191 ASN A CA 1
ATOM 1470 C C . ASN A 1 191 ? -23.727 14.476 11.314 1.00 94.75 191 ASN A C 1
ATOM 1472 O O . ASN A 1 191 ? -23.682 14.678 10.098 1.00 94.75 191 ASN A O 1
ATOM 1476 N N . LEU A 1 192 ? -22.645 14.137 12.023 1.00 96.00 192 LEU A N 1
ATOM 1477 C CA . LEU A 1 192 ? -21.323 13.909 11.446 1.00 96.00 192 LEU A CA 1
ATOM 1478 C C . LEU A 1 192 ? -20.895 12.447 11.622 1.00 96.00 192 LEU A C 1
ATOM 1480 O O . LEU A 1 192 ? -20.815 11.928 12.731 1.00 96.00 192 LEU A O 1
ATOM 1484 N N . PHE A 1 193 ? -20.544 11.805 10.509 1.00 96.94 193 PHE A N 1
ATOM 1485 C CA . PHE A 1 193 ? -20.036 10.434 10.482 1.00 96.94 193 PHE A CA 1
ATOM 1486 C C . PHE A 1 193 ? -18.711 10.382 9.730 1.00 96.94 193 PHE A C 1
ATOM 1488 O O . PHE A 1 193 ? -18.495 11.129 8.774 1.00 96.94 193 PHE A O 1
ATOM 1495 N N . LEU A 1 194 ? -17.826 9.492 10.166 1.00 96.06 194 LEU A N 1
ATOM 1496 C CA . LEU A 1 194 ? -16.474 9.348 9.639 1.00 96.06 194 LEU A CA 1
ATOM 1497 C C . LEU A 1 194 ? -16.339 8.017 8.898 1.00 96.06 194 LEU A C 1
ATOM 1499 O O . LEU A 1 194 ? -16.870 6.997 9.336 1.00 96.06 194 LEU A O 1
ATOM 1503 N N . ALA A 1 195 ? -15.589 8.019 7.797 1.00 95.50 195 ALA A N 1
ATOM 1504 C CA . ALA A 1 195 ? -15.258 6.831 7.012 1.00 95.50 195 ALA A CA 1
ATOM 1505 C C . ALA A 1 195 ? -13.801 6.894 6.510 1.00 95.50 195 ALA A C 1
ATOM 1507 O O . ALA A 1 195 ? -13.106 7.886 6.738 1.00 95.50 195 ALA A O 1
ATOM 1508 N N . SER A 1 196 ? -13.371 5.857 5.783 1.00 92.81 196 SER A N 1
ATOM 1509 C CA . SER A 1 196 ? -12.014 5.699 5.233 1.00 92.81 196 SER A CA 1
ATOM 1510 C C . SER A 1 196 ? -10.925 5.423 6.289 1.00 92.81 196 SER A C 1
ATOM 1512 O O . SER A 1 196 ? -11.228 5.074 7.429 1.00 92.81 196 SER A O 1
ATOM 1514 N N . ASP A 1 197 ? -9.654 5.533 5.899 1.00 90.19 197 ASP A N 1
ATOM 1515 C CA . ASP A 1 197 ? -8.493 4.929 6.572 1.00 90.19 197 ASP A CA 1
ATOM 1516 C C . ASP A 1 197 ? -8.263 5.378 8.018 1.00 90.19 197 ASP A C 1
ATOM 1518 O O . ASP A 1 197 ? -7.757 4.615 8.845 1.00 90.19 197 ASP A O 1
ATOM 1522 N N . TYR A 1 198 ? -8.656 6.608 8.353 1.00 90.81 198 TYR A N 1
ATOM 1523 C CA . TYR A 1 198 ? -8.509 7.137 9.709 1.00 90.81 198 TYR A CA 1
ATOM 1524 C C . TYR A 1 198 ? -9.459 6.467 10.699 1.00 90.81 198 TYR A C 1
ATOM 1526 O O . TYR A 1 198 ? -9.174 6.477 11.891 1.00 90.81 198 TYR A O 1
ATOM 1534 N N . VAL A 1 199 ? -10.570 5.892 10.238 1.00 94.19 199 VAL A N 1
ATOM 1535 C CA . VAL A 1 199 ? -11.546 5.248 11.116 1.00 94.19 199 VAL A CA 1
ATOM 1536 C C . VAL A 1 199 ? -11.018 3.908 11.594 1.00 94.19 199 VAL A C 1
ATOM 1538 O O . VAL A 1 199 ? -10.450 3.113 10.845 1.00 94.19 199 VAL A O 1
ATOM 1541 N N . ARG A 1 200 ? -11.240 3.640 12.875 1.00 93.69 200 ARG A N 1
ATOM 1542 C CA . ARG A 1 200 ? -10.886 2.385 13.516 1.00 93.69 200 ARG A CA 1
ATOM 1543 C C . ARG A 1 200 ? -11.669 1.231 12.895 1.00 93.69 200 ARG A C 1
ATOM 1545 O O . ARG A 1 200 ? -12.898 1.220 12.908 1.00 93.69 200 ARG A O 1
ATOM 1552 N N . THR A 1 201 ? -10.963 0.236 12.367 1.00 93.62 201 THR A N 1
ATOM 1553 C CA . THR A 1 201 ? -11.537 -0.969 11.748 1.00 93.62 201 THR A CA 1
ATOM 1554 C C . THR A 1 201 ? -10.922 -2.246 12.291 1.00 93.62 201 THR A C 1
ATOM 1556 O O . THR A 1 201 ? -9.900 -2.209 12.975 1.00 93.62 201 THR A O 1
ATOM 1559 N N . ASN A 1 202 ? -11.584 -3.369 12.008 1.00 92.31 202 ASN A N 1
ATOM 1560 C CA . ASN A 1 202 ? -11.103 -4.711 12.312 1.00 92.31 202 ASN A CA 1
ATOM 1561 C C . ASN A 1 202 ? -9.904 -5.066 11.426 1.00 92.31 202 ASN A C 1
ATOM 1563 O O . ASN A 1 202 ? -9.033 -5.819 11.850 1.00 92.31 202 ASN A O 1
ATOM 1567 N N . THR A 1 203 ? -9.866 -4.521 10.206 1.00 88.62 203 THR A N 1
ATOM 1568 C CA . THR A 1 203 ? -8.762 -4.709 9.255 1.00 88.62 203 THR A CA 1
ATOM 1569 C C . THR A 1 203 ? -7.482 -3.988 9.704 1.00 88.62 203 THR A C 1
ATOM 1571 O O . THR A 1 203 ? -6.394 -4.497 9.457 1.00 88.62 203 THR A O 1
ATOM 1574 N N . ASP A 1 204 ? -7.609 -2.840 10.388 1.00 86.88 204 ASP A N 1
ATOM 1575 C CA . ASP A 1 204 ? -6.495 -2.024 10.907 1.00 86.88 204 ASP A CA 1
ATOM 1576 C C . ASP A 1 204 ? -5.357 -1.802 9.888 1.00 86.88 204 ASP A C 1
ATOM 1578 O O . ASP A 1 204 ? -4.174 -1.902 10.200 1.00 86.88 204 ASP A O 1
ATOM 1582 N N . LEU A 1 205 ? -5.719 -1.515 8.637 1.00 87.00 205 LEU A N 1
ATOM 1583 C CA . LEU A 1 205 ? -4.778 -1.245 7.552 1.00 87.00 205 LEU A CA 1
ATOM 1584 C C . LEU A 1 205 ? -5.434 -0.310 6.533 1.00 87.00 205 LEU A C 1
ATOM 1586 O O . LEU A 1 205 ? -6.617 -0.484 6.225 1.00 87.00 205 LEU A O 1
ATOM 1590 N N . ALA A 1 206 ? -4.675 0.657 6.007 1.00 89.00 206 ALA A N 1
ATOM 1591 C CA . ALA A 1 206 ? -5.122 1.506 4.902 1.00 89.00 206 ALA A CA 1
ATOM 1592 C C . ALA A 1 206 ? -5.282 0.647 3.640 1.00 89.00 206 ALA A C 1
ATOM 1594 O O . ALA A 1 206 ? -4.308 0.246 3.006 1.00 89.00 206 ALA A O 1
ATOM 1595 N N . THR A 1 207 ? -6.523 0.259 3.360 1.00 90.88 207 THR A N 1
ATOM 1596 C CA . THR A 1 207 ? -6.900 -0.718 2.331 1.00 90.88 207 THR A CA 1
ATOM 1597 C C . THR A 1 207 ? -8.313 -0.447 1.856 1.00 90.88 207 THR A C 1
ATOM 1599 O O . THR A 1 207 ? -9.133 0.117 2.584 1.00 90.88 207 THR A O 1
ATOM 1602 N N . MET A 1 208 ? -8.638 -0.940 0.662 1.00 93.50 208 MET A N 1
ATOM 1603 C CA . MET A 1 208 ? -10.004 -0.881 0.146 1.00 93.50 208 MET A CA 1
ATOM 1604 C C . MET A 1 208 ? -10.993 -1.612 1.068 1.00 93.50 208 MET A C 1
ATOM 1606 O O . MET A 1 208 ? -12.111 -1.140 1.277 1.00 93.50 208 MET A O 1
ATOM 1610 N N . GLU A 1 209 ? -10.584 -2.730 1.671 1.00 93.19 209 GLU A N 1
ATOM 1611 C CA . GLU A 1 209 ? -11.382 -3.493 2.630 1.00 93.19 209 GLU A CA 1
ATOM 1612 C C . GLU A 1 209 ? -11.660 -2.688 3.903 1.00 93.19 209 GLU A C 1
ATOM 1614 O O . GLU A 1 209 ? -12.821 -2.583 4.312 1.00 93.19 209 GLU A O 1
ATOM 1619 N N . GLY A 1 210 ? -10.622 -2.076 4.487 1.00 93.31 210 GLY A N 1
ATOM 1620 C CA . GLY A 1 210 ? -10.740 -1.206 5.656 1.00 93.31 210 GLY A CA 1
ATOM 1621 C C . GLY A 1 210 ? -11.620 0.013 5.377 1.00 93.31 210 GLY A C 1
ATOM 1622 O O . GLY A 1 210 ? -12.540 0.299 6.145 1.00 93.31 210 GLY A O 1
ATOM 1623 N N . ALA A 1 211 ? -11.426 0.681 4.238 1.00 94.75 211 ALA A N 1
ATOM 1624 C CA . ALA A 1 211 ? -12.247 1.819 3.831 1.00 94.75 211 ALA A CA 1
ATOM 1625 C C . ALA A 1 211 ? -13.728 1.433 3.645 1.00 94.75 211 ALA A C 1
ATOM 1627 O O . ALA A 1 211 ? -14.622 2.143 4.117 1.00 94.75 211 ALA A O 1
ATOM 1628 N N . ASN A 1 212 ? -14.008 0.280 3.027 1.00 96.50 212 ASN A N 1
ATOM 1629 C CA . ASN A 1 212 ? -15.368 -0.250 2.896 1.00 96.50 212 ASN A CA 1
ATOM 1630 C C . ASN A 1 212 ? -15.981 -0.622 4.259 1.00 96.50 212 ASN A C 1
ATOM 1632 O O . ASN A 1 212 ? -17.157 -0.346 4.497 1.00 96.50 212 ASN A O 1
ATOM 1636 N N . GLU A 1 213 ? -15.215 -1.221 5.172 1.00 96.75 213 GLU A N 1
ATOM 1637 C CA . GLU A 1 213 ? -15.674 -1.513 6.533 1.00 96.75 213 GLU A CA 1
ATOM 1638 C C . GLU A 1 213 ? -16.031 -0.224 7.292 1.00 96.75 213 GLU A C 1
ATOM 1640 O O . GLU A 1 213 ? -17.119 -0.123 7.867 1.00 96.75 213 GLU A O 1
ATOM 1645 N N . ALA A 1 214 ? -15.165 0.791 7.232 1.00 96.81 214 ALA A N 1
ATOM 1646 C CA . ALA A 1 214 ? -15.406 2.105 7.820 1.00 96.81 214 ALA A CA 1
ATOM 1647 C C . ALA A 1 214 ? -16.675 2.763 7.254 1.00 96.81 214 ALA A C 1
ATOM 1649 O O . ALA A 1 214 ? -17.515 3.241 8.019 1.00 96.81 214 ALA A O 1
ATOM 1650 N N . ALA A 1 215 ? -16.870 2.719 5.932 1.00 97.62 215 ALA A N 1
ATOM 1651 C CA . ALA A 1 215 ? -18.072 3.241 5.283 1.00 97.62 215 ALA A CA 1
ATOM 1652 C C . ALA A 1 215 ? -19.347 2.526 5.756 1.00 97.62 215 ALA A C 1
ATOM 1654 O O . ALA A 1 215 ? -20.356 3.171 6.037 1.00 97.62 215 ALA A O 1
ATOM 1655 N N . ARG A 1 216 ? -19.309 1.199 5.920 1.00 98.00 216 ARG A N 1
ATOM 1656 C CA . ARG A 1 216 ? -20.443 0.427 6.456 1.00 98.00 216 ARG A CA 1
ATOM 1657 C C . ARG A 1 216 ? -20.799 0.846 7.875 1.00 98.00 216 ARG A C 1
ATOM 1659 O O . ARG A 1 216 ? -21.981 0.963 8.192 1.00 98.00 216 ARG A O 1
ATOM 1666 N N . ARG A 1 217 ? -19.797 1.099 8.720 1.00 97.88 217 ARG A N 1
ATOM 1667 C CA . ARG A 1 217 ? -20.041 1.610 10.073 1.00 97.88 217 ARG A CA 1
ATOM 1668 C C . ARG A 1 217 ? -20.629 3.022 10.057 1.00 97.88 217 ARG A C 1
ATOM 1670 O O . ARG A 1 217 ? -21.588 3.271 10.783 1.00 97.88 217 ARG A O 1
ATOM 1677 N N . ALA A 1 218 ? -20.136 3.903 9.186 1.00 98.12 218 ALA A N 1
ATOM 1678 C CA . ALA A 1 218 ? -20.690 5.246 9.006 1.00 98.12 218 ALA A CA 1
ATOM 1679 C C . ALA A 1 218 ? -22.168 5.200 8.578 1.00 98.12 218 ALA A C 1
ATOM 1681 O O . ALA A 1 218 ? -23.013 5.855 9.182 1.00 98.12 218 ALA A O 1
ATOM 1682 N N . VAL A 1 219 ? -22.505 4.357 7.594 1.00 98.25 219 VAL A N 1
ATOM 1683 C CA . VAL A 1 219 ? -23.891 4.145 7.141 1.00 98.25 219 VAL A CA 1
ATOM 1684 C C . VAL A 1 219 ? -24.774 3.607 8.268 1.00 98.25 219 VAL A C 1
ATOM 1686 O O . VAL A 1 219 ? -25.905 4.063 8.416 1.00 98.25 219 VAL A O 1
ATOM 1689 N N . ASN A 1 220 ? -24.273 2.692 9.102 1.00 98.00 220 ASN A N 1
ATOM 1690 C CA . ASN A 1 220 ? -25.019 2.226 10.275 1.00 98.00 220 ASN A CA 1
ATOM 1691 C C . ASN A 1 220 ? -25.303 3.362 11.266 1.00 98.00 220 ASN A C 1
ATOM 1693 O O . ASN A 1 220 ? -26.410 3.434 11.797 1.00 98.00 220 ASN A O 1
ATOM 1697 N N . GLY A 1 221 ? -24.342 4.270 11.458 1.00 97.12 221 GLY A N 1
ATOM 1698 C CA . GLY A 1 221 ? -24.540 5.502 12.221 1.00 97.12 221 GLY A CA 1
ATOM 1699 C C . GLY A 1 221 ? -25.656 6.375 11.640 1.00 97.12 221 GLY A C 1
ATOM 1700 O O . GLY A 1 221 ? -26.557 6.776 12.373 1.00 97.12 221 GLY A O 1
ATOM 1701 N N . ILE A 1 222 ? -25.666 6.583 10.318 1.00 97.88 222 ILE A N 1
ATOM 1702 C CA . ILE A 1 222 ? -26.713 7.352 9.619 1.00 97.88 222 ILE A CA 1
ATOM 1703 C C . ILE A 1 222 ? -28.093 6.702 9.788 1.00 97.88 222 ILE A C 1
ATOM 1705 O O . ILE A 1 222 ? -29.070 7.392 10.082 1.00 97.88 222 ILE A O 1
ATOM 1709 N N . ILE A 1 223 ? -28.200 5.380 9.616 1.00 97.88 223 ILE A N 1
ATOM 1710 C CA . ILE A 1 223 ? -29.463 4.644 9.790 1.00 97.88 223 ILE A CA 1
ATOM 1711 C C . ILE A 1 223 ? -29.993 4.836 11.215 1.00 97.88 223 ILE A C 1
ATOM 1713 O O . ILE A 1 223 ? -31.164 5.173 11.386 1.00 97.88 223 ILE A O 1
ATOM 1717 N N . ALA A 1 224 ? -29.125 4.681 12.220 1.00 96.19 224 ALA A N 1
ATOM 1718 C CA . ALA A 1 224 ? -29.496 4.839 13.621 1.00 96.19 224 ALA A CA 1
ATOM 1719 C C . ALA A 1 224 ? -29.936 6.277 13.946 1.00 96.19 224 ALA A C 1
ATOM 1721 O O . ALA A 1 224 ? -31.007 6.469 14.517 1.00 96.19 224 ALA A O 1
ATOM 1722 N N . ALA A 1 225 ? -29.155 7.283 13.542 1.00 96.06 225 ALA A N 1
ATOM 1723 C CA . ALA A 1 225 ? -29.443 8.688 13.835 1.00 96.06 225 ALA A CA 1
ATOM 1724 C C . ALA A 1 225 ? -30.689 9.214 13.104 1.00 96.06 225 ALA A C 1
ATOM 1726 O O . ALA A 1 225 ? -31.426 10.033 13.645 1.00 96.06 225 ALA A O 1
ATOM 1727 N N . SER A 1 226 ? -30.958 8.727 11.889 1.00 96.81 226 SER A N 1
ATOM 1728 C CA . SER A 1 226 ? -32.147 9.120 11.117 1.00 96.81 226 SER A CA 1
ATOM 1729 C C . SER A 1 226 ? -33.439 8.424 11.560 1.00 96.81 226 SER A C 1
ATOM 1731 O O . SER A 1 226 ? -34.514 8.788 11.082 1.00 96.81 226 SER A O 1
ATOM 1733 N N . GLY A 1 227 ? -33.359 7.408 12.428 1.00 96.25 227 GLY A N 1
ATOM 1734 C CA . GLY A 1 227 ? -34.507 6.567 12.782 1.00 96.25 227 GLY A CA 1
ATOM 1735 C C . GLY A 1 227 ? -35.039 5.736 11.606 1.00 96.25 227 GLY A C 1
ATOM 1736 O O . GLY A 1 227 ? -36.208 5.351 11.596 1.00 96.25 227 GLY A O 1
ATOM 1737 N N . SER A 1 228 ? -34.208 5.489 10.589 1.00 97.81 228 SER A N 1
ATOM 1738 C CA . SER A 1 228 ? -34.586 4.702 9.416 1.00 97.81 228 SER A CA 1
ATOM 1739 C C . SER A 1 228 ? -34.765 3.222 9.770 1.00 97.81 228 SER A C 1
ATOM 1741 O O . SER A 1 228 ? -33.979 2.648 10.517 1.00 97.81 228 SER A O 1
ATOM 1743 N N . ASN A 1 229 ? -35.758 2.569 9.159 1.00 97.25 229 ASN A N 1
ATOM 1744 C CA . ASN A 1 229 ? -35.985 1.122 9.287 1.00 97.25 229 ASN A CA 1
ATOM 1745 C C . ASN A 1 229 ? -35.139 0.285 8.307 1.00 97.25 229 ASN A C 1
ATOM 1747 O O . ASN A 1 229 ? -35.390 -0.910 8.134 1.00 97.25 229 ASN A O 1
ATOM 1751 N N . ALA A 1 230 ? -34.178 0.899 7.610 1.00 98.06 230 ALA A N 1
ATOM 1752 C CA . ALA A 1 230 ? -33.254 0.168 6.752 1.00 98.06 230 ALA A CA 1
ATOM 1753 C C . ALA A 1 230 ? -32.401 -0.815 7.583 1.00 98.06 230 ALA A C 1
ATOM 1755 O O . ALA A 1 230 ? -32.008 -0.493 8.704 1.00 98.06 230 ALA A O 1
ATOM 1756 N N . PRO A 1 231 ? -32.084 -2.014 7.060 1.00 98.19 231 PRO A N 1
ATOM 1757 C CA . PRO A 1 231 ? -31.224 -2.950 7.772 1.00 98.19 231 PRO A CA 1
ATOM 1758 C C . PRO A 1 231 ? -29.794 -2.407 7.879 1.00 98.19 231 PRO A C 1
ATOM 1760 O O . PRO A 1 231 ? -29.273 -1.814 6.933 1.00 98.19 231 PRO A O 1
ATOM 1763 N N . PHE A 1 232 ? -29.128 -2.674 9.004 1.00 98.19 232 PHE A N 1
ATOM 1764 C CA . PHE A 1 232 ? -27.717 -2.336 9.159 1.00 98.19 232 PHE A CA 1
ATOM 1765 C C . PHE A 1 232 ? -26.833 -3.112 8.179 1.00 98.19 232 PHE A C 1
ATOM 1767 O O . PHE A 1 232 ? -27.018 -4.305 7.918 1.00 98.19 232 PHE A O 1
ATOM 1774 N N . CYS A 1 233 ? -25.812 -2.428 7.679 1.00 98.00 233 CYS A N 1
ATOM 1775 C CA . CYS A 1 233 ? -24.712 -3.018 6.949 1.00 98.00 233 CYS A CA 1
ATOM 1776 C C . CYS A 1 233 ? -23.982 -4.029 7.837 1.00 98.00 233 CYS A C 1
ATOM 1778 O O . CYS A 1 233 ? -23.576 -3.720 8.960 1.00 98.00 233 CYS A O 1
ATOM 1780 N N . LYS A 1 234 ? -23.762 -5.231 7.299 1.00 97.06 234 LYS A N 1
ATOM 1781 C CA . LYS A 1 234 ? -22.941 -6.255 7.947 1.00 97.06 234 LYS A CA 1
ATOM 1782 C C . LYS A 1 234 ? -21.497 -5.769 8.091 1.00 97.06 234 LYS A C 1
ATOM 1784 O O . LYS A 1 234 ? -20.932 -5.255 7.125 1.00 97.06 234 LYS A O 1
ATOM 1789 N N . ILE A 1 235 ? -20.930 -5.985 9.276 1.00 95.94 235 ILE A N 1
ATOM 1790 C CA . ILE A 1 235 ? -19.505 -5.839 9.589 1.00 95.94 235 ILE A CA 1
ATOM 1791 C C . ILE A 1 235 ? -18.931 -7.238 9.802 1.00 95.94 235 ILE A C 1
ATOM 1793 O O . ILE A 1 235 ? -19.627 -8.132 10.293 1.00 95.94 235 ILE A O 1
ATOM 1797 N N . TRP A 1 236 ? -17.686 -7.439 9.387 1.00 92.88 236 TRP A N 1
ATOM 1798 C CA . TRP A 1 236 ? -16.985 -8.707 9.531 1.00 92.88 236 TRP A CA 1
ATOM 1799 C C . TRP A 1 236 ? -15.817 -8.527 10.486 1.00 92.88 236 TRP A C 1
ATOM 1801 O O . TRP A 1 236 ? -15.033 -7.591 10.341 1.00 92.88 236 TRP A O 1
ATOM 1811 N N . ASP A 1 237 ? -15.708 -9.430 11.452 1.00 90.25 237 ASP A N 1
ATOM 1812 C CA . ASP A 1 237 ? -14.578 -9.456 12.370 1.00 90.25 237 ASP A CA 1
ATOM 1813 C C . ASP A 1 237 ? -13.358 -10.099 11.721 1.00 90.25 237 ASP A C 1
ATOM 1815 O O . ASP A 1 237 ? -13.474 -11.039 10.924 1.00 90.25 237 ASP A O 1
ATOM 1819 N N . LEU A 1 238 ? -12.176 -9.610 12.098 1.00 85.25 238 LEU A N 1
ATOM 1820 C CA . LEU A 1 238 ? -10.929 -10.249 11.719 1.00 85.25 238 LEU A CA 1
ATOM 1821 C C . LEU A 1 238 ? -10.812 -11.568 12.487 1.00 85.25 238 LEU A C 1
ATOM 1823 O O . LEU A 1 238 ? -10.717 -11.596 13.715 1.00 85.25 238 LEU A O 1
ATOM 1827 N N . HIS A 1 239 ? -10.828 -12.676 11.755 1.00 83.69 239 HIS A N 1
ATOM 1828 C CA . HIS A 1 239 ? -10.682 -14.004 12.330 1.00 83.69 239 HIS A CA 1
ATOM 1829 C C . HIS A 1 239 ? -9.289 -14.557 12.045 1.00 83.69 239 HIS A C 1
ATOM 1831 O O . HIS A 1 239 ? -8.884 -14.727 10.895 1.00 83.69 239 HIS A O 1
ATOM 1837 N N . GLU A 1 240 ? -8.568 -14.907 13.104 1.00 86.56 240 GLU A N 1
ATOM 1838 C CA . GLU A 1 240 ? -7.313 -15.626 12.964 1.00 86.56 240 GLU A CA 1
ATOM 1839 C C . GLU A 1 240 ? -7.578 -17.113 12.668 1.00 86.56 240 GLU A C 1
ATOM 1841 O O . GLU A 1 240 ? -8.302 -17.750 13.434 1.00 86.56 240 GLU A O 1
ATOM 1846 N N . PRO A 1 241 ? -6.922 -17.734 11.669 1.00 88.44 241 PRO A N 1
ATOM 1847 C CA . PRO A 1 241 ? -7.163 -19.134 11.342 1.00 88.44 241 PRO A CA 1
ATOM 1848 C C . PRO A 1 241 ? -6.975 -20.052 12.555 1.00 88.44 241 PRO A C 1
ATOM 1850 O O . PRO A 1 241 ? -5.879 -20.124 13.127 1.00 88.44 241 PRO A O 1
ATOM 1853 N N . ASP A 1 242 ? -8.025 -20.792 12.919 1.00 90.19 242 ASP A N 1
ATOM 1854 C CA . ASP A 1 242 ? -8.005 -21.714 14.062 1.00 90.19 242 ASP A CA 1
ATOM 1855 C C . ASP A 1 242 ? -6.882 -22.757 13.965 1.00 90.19 242 ASP A C 1
ATOM 1857 O O . ASP A 1 242 ? -6.318 -23.176 14.975 1.00 90.19 242 ASP A O 1
ATOM 1861 N N . VAL A 1 243 ? -6.514 -23.170 12.747 1.00 91.12 243 VAL A N 1
ATOM 1862 C CA . VAL A 1 243 ? -5.434 -24.143 12.500 1.00 91.12 243 VAL A CA 1
ATOM 1863 C C . VAL A 1 243 ? -4.092 -23.702 13.106 1.00 91.12 243 VAL A C 1
ATOM 1865 O O . VAL A 1 243 ? -3.282 -24.541 13.510 1.00 91.12 243 VAL A O 1
ATOM 1868 N N . LEU A 1 244 ? -3.886 -22.390 13.256 1.00 92.00 244 LEU A N 1
ATOM 1869 C CA . LEU A 1 244 ? -2.674 -21.801 13.821 1.00 92.00 244 LEU A CA 1
ATOM 1870 C C . LEU A 1 244 ? -2.748 -21.585 15.343 1.00 92.00 244 LEU A C 1
ATOM 1872 O O . LEU A 1 244 ? -1.743 -21.202 15.939 1.00 92.00 244 LEU A O 1
ATOM 1876 N N . ALA A 1 245 ? -3.883 -21.857 15.999 1.00 92.88 245 ALA A N 1
ATOM 1877 C CA . ALA A 1 245 ? -4.098 -21.536 17.415 1.00 92.88 245 ALA A CA 1
ATOM 1878 C C . ALA A 1 245 ? -3.027 -22.131 18.351 1.00 92.88 245 ALA A C 1
ATOM 1880 O O . ALA A 1 245 ? -2.511 -21.439 19.228 1.00 92.88 245 ALA A O 1
ATOM 1881 N N . VAL A 1 246 ? -2.629 -23.392 18.130 1.00 92.50 246 VAL A N 1
ATOM 1882 C CA . VAL A 1 246 ? -1.592 -24.065 18.939 1.00 92.50 246 VAL A CA 1
ATOM 1883 C C . VAL A 1 246 ? -0.222 -23.402 18.770 1.00 92.50 246 VAL A C 1
ATOM 1885 O O . VAL A 1 246 ? 0.517 -23.247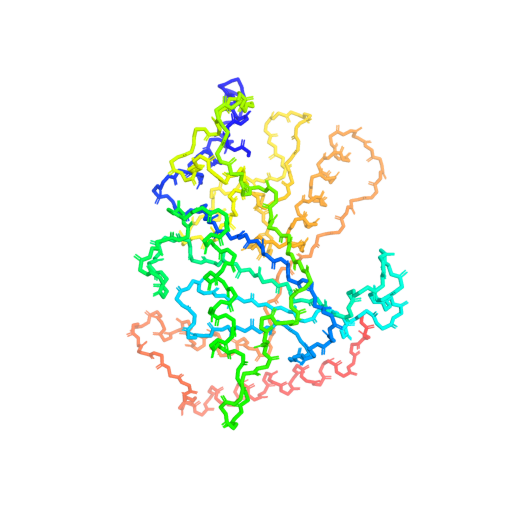 19.745 1.00 92.50 246 VAL A O 1
ATOM 1888 N N . LEU A 1 247 ? 0.111 -22.984 17.545 1.00 91.75 247 LEU A N 1
ATOM 1889 C CA . LEU A 1 247 ? 1.377 -22.315 17.250 1.00 91.75 247 LEU A CA 1
ATOM 1890 C C . LEU A 1 247 ? 1.417 -20.928 17.900 1.00 91.75 247 LEU A C 1
ATOM 1892 O O . LEU A 1 247 ? 2.382 -20.622 18.596 1.00 91.75 247 LEU A O 1
ATOM 1896 N N . ARG A 1 248 ? 0.335 -20.144 17.776 1.00 92.12 248 ARG A N 1
ATOM 1897 C CA . ARG A 1 248 ? 0.207 -18.827 18.428 1.00 92.12 248 ARG A CA 1
ATOM 1898 C C . ARG A 1 248 ? 0.283 -18.928 19.951 1.00 92.12 248 ARG A C 1
ATOM 1900 O O . ARG A 1 248 ? 0.980 -18.144 20.589 1.00 92.12 248 ARG A O 1
ATOM 1907 N N . TRP A 1 249 ? -0.391 -19.915 20.549 1.00 92.50 249 TRP A N 1
ATOM 1908 C CA . TRP A 1 249 ? -0.330 -20.157 21.995 1.00 92.50 249 TRP A CA 1
ATOM 1909 C C . TRP A 1 249 ? 1.100 -20.449 22.472 1.00 92.50 249 TRP A C 1
ATOM 1911 O O . TRP A 1 249 ? 1.553 -19.877 23.469 1.00 92.50 249 TRP A O 1
ATOM 1921 N N . ARG A 1 250 ? 1.827 -21.317 21.754 1.00 91.81 250 ARG A N 1
ATOM 1922 C CA . ARG A 1 250 ? 3.226 -21.644 22.063 1.00 91.81 250 ARG A CA 1
ATOM 1923 C C . ARG A 1 250 ? 4.103 -20.401 21.961 1.00 91.81 250 ARG A C 1
ATOM 1925 O O . ARG A 1 250 ? 4.883 -20.150 22.880 1.00 91.81 250 ARG A O 1
ATOM 1932 N N . ASP A 1 251 ? 3.987 -19.668 20.860 1.00 92.81 251 ASP A N 1
ATOM 1933 C CA . ASP A 1 251 ? 4.786 -18.474 20.595 1.00 92.81 251 ASP A CA 1
ATOM 1934 C C . ASP A 1 251 ? 4.578 -17.417 21.688 1.00 92.81 251 ASP A C 1
ATOM 1936 O O . ASP A 1 251 ? 5.530 -17.043 22.372 1.00 92.81 251 ASP A O 1
ATOM 1940 N N . ARG A 1 252 ? 3.318 -17.091 22.013 1.00 93.44 252 ARG A N 1
ATOM 1941 C CA . ARG A 1 252 ? 2.965 -16.165 23.103 1.00 93.44 252 ARG A CA 1
ATOM 1942 C C . ARG A 1 252 ? 3.557 -16.587 24.453 1.00 93.44 252 ARG A C 1
ATOM 1944 O O . ARG A 1 252 ? 4.041 -15.746 25.208 1.00 93.44 252 ARG A O 1
ATOM 1951 N N . ARG A 1 253 ? 3.557 -17.888 24.772 1.00 92.44 253 ARG A N 1
ATOM 1952 C CA . ARG A 1 253 ? 4.146 -18.419 26.017 1.00 92.44 253 ARG A CA 1
ATOM 1953 C C . ARG A 1 253 ? 5.674 -18.324 26.035 1.00 92.44 253 ARG A C 1
ATOM 1955 O O . ARG A 1 253 ? 6.242 -18.164 27.113 1.00 92.44 253 ARG A O 1
ATOM 1962 N N . ARG A 1 254 ? 6.346 -18.471 24.889 1.00 93.44 254 ARG A N 1
ATOM 1963 C CA . ARG A 1 254 ? 7.804 -18.286 24.772 1.00 93.44 254 ARG A CA 1
ATOM 1964 C C . ARG A 1 254 ? 8.175 -16.812 24.875 1.00 93.44 254 ARG A C 1
ATOM 1966 O O . ARG A 1 254 ? 9.074 -16.483 25.644 1.00 93.44 254 ARG A O 1
ATOM 1973 N N . PHE A 1 255 ? 7.427 -15.956 24.184 1.00 94.25 255 PHE A N 1
ATOM 1974 C CA . PHE A 1 255 ? 7.579 -14.507 24.228 1.00 94.25 255 PHE A CA 1
ATOM 1975 C C . PHE A 1 255 ? 7.441 -13.966 25.656 1.00 94.25 255 PHE A C 1
ATOM 1977 O O . PHE A 1 255 ? 8.335 -13.284 26.143 1.00 94.25 255 PHE A O 1
ATOM 1984 N N . ALA A 1 256 ? 6.401 -14.382 26.390 1.00 96.06 256 ALA A N 1
ATOM 1985 C CA . ALA A 1 256 ? 6.202 -14.000 27.793 1.00 96.06 256 ALA A CA 1
ATOM 1986 C C . ALA A 1 256 ? 7.340 -14.445 28.739 1.00 96.06 256 ALA A C 1
ATOM 1988 O O . ALA A 1 256 ? 7.425 -13.972 29.868 1.00 96.06 256 ALA A O 1
ATOM 1989 N N . LYS A 1 257 ? 8.206 -15.366 28.298 1.00 96.25 257 LYS A N 1
ATOM 1990 C CA . LYS A 1 257 ? 9.389 -15.838 29.033 1.00 96.25 257 LYS A CA 1
ATOM 1991 C C . LYS A 1 257 ? 10.700 -15.226 28.528 1.00 96.25 257 LYS A C 1
ATOM 1993 O O . LYS A 1 257 ? 11.755 -15.632 29.005 1.00 96.25 257 LYS A O 1
ATOM 1998 N N . GLY A 1 258 ? 10.657 -14.329 27.542 1.00 96.31 258 GLY A N 1
ATOM 1999 C CA . GLY A 1 258 ? 11.851 -13.759 26.911 1.00 96.31 258 GLY A CA 1
ATOM 2000 C C . GLY A 1 258 ? 12.706 -14.782 26.155 1.00 96.31 258 GLY A C 1
ATOM 2001 O O . GLY A 1 258 ? 13.900 -14.567 25.973 1.00 96.31 258 GLY A O 1
ATOM 2002 N N . LEU A 1 259 ? 12.132 -15.920 25.749 1.00 94.06 259 LEU A N 1
ATOM 2003 C CA . LEU A 1 259 ? 12.864 -16.935 24.990 1.00 94.06 259 LEU A CA 1
ATOM 2004 C C . LEU A 1 259 ? 12.992 -16.516 23.517 1.00 94.06 259 LEU A C 1
ATOM 2006 O O . LEU A 1 259 ? 12.045 -15.944 22.976 1.00 94.06 259 LEU A O 1
ATOM 2010 N N . PRO A 1 260 ? 14.096 -16.870 22.831 1.00 92.25 260 PRO A N 1
ATOM 2011 C CA . PRO A 1 260 ? 14.251 -16.578 21.410 1.00 92.25 260 PRO A CA 1
ATOM 2012 C C . PRO A 1 260 ? 13.189 -17.295 20.568 1.00 92.25 260 PRO A C 1
ATOM 2014 O O . PRO A 1 260 ? 12.687 -18.371 20.939 1.00 92.25 260 PRO A O 1
ATOM 2017 N N . TRP A 1 261 ? 12.867 -16.703 19.417 1.00 90.31 261 TRP A N 1
ATOM 2018 C CA . TRP A 1 261 ? 12.008 -17.323 18.412 1.00 90.31 261 TRP A CA 1
ATOM 2019 C C . TRP A 1 261 ? 12.645 -18.611 17.866 1.00 90.31 261 TRP A C 1
ATOM 2021 O O . TRP A 1 261 ? 13.867 -18.733 17.794 1.00 90.31 261 TRP A O 1
ATOM 2031 N N . THR A 1 262 ? 11.814 -19.596 17.522 1.00 89.12 262 THR A N 1
ATOM 2032 C CA . THR A 1 262 ? 12.256 -20.842 16.880 1.00 89.12 262 THR A CA 1
ATOM 2033 C C . THR A 1 262 ? 11.096 -21.526 16.162 1.00 89.12 262 THR A C 1
ATOM 2035 O O . THR A 1 262 ? 9.999 -21.702 16.713 1.00 89.12 262 THR A O 1
ATOM 2038 N N . ASP A 1 263 ? 11.378 -21.971 14.946 1.00 85.75 263 ASP A N 1
ATOM 2039 C CA . ASP A 1 263 ? 10.528 -22.793 14.090 1.00 85.75 263 ASP A CA 1
ATOM 2040 C C . ASP A 1 263 ? 10.399 -24.247 14.583 1.00 85.75 263 ASP A C 1
ATOM 2042 O O . ASP A 1 263 ? 9.417 -24.929 14.281 1.00 85.75 263 ASP A O 1
ATOM 2046 N N . VAL A 1 264 ? 11.317 -24.718 15.431 1.00 86.38 264 VAL A N 1
ATOM 2047 C CA . VAL A 1 264 ? 11.340 -26.109 15.891 1.00 86.38 264 VAL A CA 1
ATOM 2048 C C . VAL A 1 264 ? 10.281 -26.368 16.962 1.00 86.38 264 VAL A C 1
ATOM 2050 O O . VAL A 1 264 ? 10.243 -25.745 18.024 1.00 86.38 264 VAL A O 1
ATOM 2053 N N . LEU A 1 265 ? 9.379 -27.315 16.707 1.00 84.75 265 LEU A N 1
ATOM 2054 C CA . LEU A 1 265 ? 8.350 -27.747 17.660 1.00 84.75 265 LEU A CA 1
ATOM 2055 C C . LEU A 1 265 ? 8.892 -28.801 18.640 1.00 84.75 265 LEU A C 1
ATOM 2057 O O . LEU A 1 265 ? 8.402 -29.917 18.646 1.00 84.75 265 LEU A O 1
ATOM 2061 N N . ASP A 1 266 ? 9.887 -28.499 19.468 1.00 79.38 266 ASP A N 1
ATOM 2062 C CA . ASP A 1 266 ? 10.643 -29.522 20.229 1.00 79.38 266 ASP A CA 1
ATOM 2063 C C . ASP A 1 266 ? 9.799 -30.457 21.110 1.00 79.38 266 ASP A C 1
ATOM 2065 O O . ASP A 1 266 ? 10.071 -31.651 21.227 1.00 79.38 266 ASP A O 1
ATOM 2069 N N . SER A 1 267 ? 8.737 -29.938 21.726 1.00 84.56 267 SER A N 1
ATOM 2070 C CA . SER A 1 267 ? 7.923 -30.710 22.662 1.00 84.56 267 SER A CA 1
ATOM 2071 C C . SER A 1 267 ? 6.907 -31.599 21.937 1.00 84.56 267 SER A C 1
ATOM 2073 O O . SER A 1 267 ? 5.969 -31.090 21.313 1.00 84.56 267 SER A O 1
ATOM 2075 N N . LEU A 1 268 ? 7.031 -32.921 22.105 1.00 87.38 268 LEU A N 1
ATOM 2076 C CA . LEU A 1 268 ? 6.086 -33.922 21.588 1.00 87.38 268 LEU A CA 1
ATOM 2077 C C . LEU A 1 268 ? 4.605 -33.588 21.883 1.00 87.38 268 LEU A C 1
ATOM 2079 O O . LEU A 1 268 ? 3.806 -33.674 20.950 1.00 87.38 268 LEU A O 1
ATOM 2083 N N . PRO A 1 269 ? 4.214 -33.123 23.092 1.00 90.50 269 PRO A N 1
ATOM 2084 C CA . PRO A 1 269 ? 2.826 -32.736 23.356 1.00 90.50 269 PRO A CA 1
ATOM 2085 C C . PRO A 1 269 ? 2.318 -31.624 22.433 1.00 90.50 269 PRO A C 1
ATOM 2087 O O . PRO A 1 269 ? 1.194 -31.687 21.948 1.00 90.50 269 PRO A O 1
ATOM 2090 N N . VAL A 1 270 ? 3.150 -30.620 22.141 1.00 89.06 270 VAL A N 1
ATOM 2091 C CA . VAL A 1 270 ? 2.758 -29.511 21.259 1.00 89.06 270 VAL A CA 1
ATOM 2092 C C . VAL A 1 270 ? 2.686 -29.964 19.804 1.00 89.06 270 VAL A C 1
ATOM 2094 O O . VAL A 1 270 ? 1.772 -29.542 19.101 1.00 89.06 270 VAL A O 1
ATOM 2097 N N . LYS A 1 271 ? 3.582 -30.862 19.361 1.00 91.06 271 LYS A N 1
ATOM 2098 C CA . LYS A 1 271 ? 3.483 -31.478 18.025 1.00 91.06 271 LYS A CA 1
ATOM 2099 C C . LYS A 1 271 ? 2.148 -32.203 17.855 1.00 91.06 271 LYS A C 1
ATOM 2101 O O . LYS A 1 271 ? 1.451 -31.963 16.875 1.00 91.06 271 LYS A O 1
ATOM 2106 N N . LEU A 1 272 ? 1.777 -33.040 18.825 1.00 93.25 272 LEU A N 1
ATOM 2107 C CA . LEU A 1 272 ? 0.527 -33.802 18.791 1.00 93.25 272 LEU A CA 1
ATOM 2108 C C . LEU A 1 272 ? -0.700 -32.888 18.831 1.00 93.25 272 LEU A C 1
ATOM 2110 O O . LEU A 1 272 ? -1.608 -33.061 18.026 1.00 93.25 272 LEU A O 1
ATOM 2114 N N . LEU A 1 273 ? -0.710 -31.879 19.708 1.00 92.88 273 LEU A N 1
ATOM 2115 C CA . LEU A 1 273 ? -1.793 -30.893 19.770 1.00 92.88 273 LEU A CA 1
ATOM 2116 C C . LEU A 1 273 ? -1.937 -30.120 18.457 1.00 92.88 273 LEU A C 1
ATOM 2118 O O . LEU A 1 273 ? -3.051 -29.922 17.979 1.00 92.88 273 LEU A O 1
ATOM 2122 N N . HIS A 1 274 ? -0.822 -29.703 17.852 1.00 93.06 274 HIS A N 1
ATOM 2123 C CA . HIS A 1 274 ? -0.842 -29.002 16.573 1.00 93.06 274 HIS A CA 1
ATOM 2124 C C . HIS A 1 274 ? -1.375 -29.897 15.448 1.00 93.06 274 HIS A C 1
ATOM 2126 O O . HIS A 1 274 ? -2.251 -29.464 14.702 1.00 93.06 274 HIS A O 1
ATOM 2132 N N . GLN A 1 275 ? -0.918 -31.151 15.365 1.00 93.94 275 GLN A N 1
ATOM 2133 C CA . GLN A 1 275 ? -1.420 -32.122 14.390 1.00 93.94 275 GLN A CA 1
ATOM 2134 C C . GLN A 1 275 ? -2.910 -32.421 14.590 1.00 93.94 275 GLN A C 1
ATOM 2136 O O . GLN A 1 275 ? -3.665 -32.426 13.622 1.00 93.94 275 GLN A O 1
ATOM 2141 N N . ALA A 1 276 ? -3.355 -32.618 15.833 1.00 94.12 276 ALA A N 1
ATOM 2142 C CA . ALA A 1 276 ? -4.763 -32.843 16.145 1.00 94.12 276 ALA A CA 1
ATOM 2143 C C . ALA A 1 276 ? -5.629 -31.643 15.731 1.00 94.12 276 ALA A C 1
ATOM 2145 O O . ALA A 1 276 ? -6.645 -31.822 15.062 1.00 94.12 276 ALA A O 1
ATOM 2146 N N . ASN A 1 277 ? -5.196 -30.419 16.056 1.00 93.94 277 ASN A N 1
ATOM 2147 C CA . ASN A 1 277 ? -5.877 -29.190 15.646 1.00 93.94 277 ASN A CA 1
ATOM 2148 C C . ASN A 1 277 ? -5.927 -29.042 14.117 1.00 93.94 277 ASN A C 1
ATOM 2150 O O . ASN A 1 277 ? -6.966 -28.693 13.558 1.00 93.94 277 ASN A O 1
ATOM 2154 N N . TYR A 1 278 ? -4.823 -29.349 13.433 1.00 93.81 278 TYR A N 1
ATOM 2155 C CA . TYR A 1 278 ? -4.755 -29.340 11.974 1.00 93.81 278 TYR A CA 1
ATOM 2156 C C . TYR A 1 278 ? -5.775 -30.294 11.352 1.00 93.81 278 TYR A C 1
ATOM 2158 O O . TYR A 1 278 ? -6.602 -29.865 10.546 1.00 93.81 278 TYR A O 1
ATOM 2166 N N . TRP A 1 279 ? -5.769 -31.565 11.763 1.00 94.56 279 TRP A N 1
ATOM 2167 C CA . TRP A 1 279 ? -6.677 -32.572 11.216 1.00 94.56 279 TRP A CA 1
ATOM 2168 C C . TRP A 1 279 ? -8.139 -32.284 11.553 1.00 94.56 279 TRP A C 1
ATOM 2170 O O . TRP A 1 279 ? -9.000 -32.423 10.686 1.00 94.56 279 TRP A O 1
ATOM 2180 N N . TRP A 1 280 ? -8.424 -31.804 12.765 1.00 92.62 280 TRP A N 1
ATOM 2181 C CA . TRP A 1 280 ? -9.762 -31.361 13.155 1.00 92.62 280 TRP A CA 1
ATOM 2182 C C . TRP A 1 280 ? -10.303 -30.275 12.216 1.00 92.62 280 TRP A C 1
ATOM 2184 O O . TRP A 1 280 ? -11.401 -30.408 11.670 1.00 92.62 280 TRP A O 1
ATOM 2194 N N . GLN A 1 281 ? -9.516 -29.223 11.970 1.00 91.00 281 GLN A N 1
ATOM 2195 C CA . GLN A 1 281 ? -9.928 -28.115 11.107 1.00 91.00 281 GLN A CA 1
ATOM 2196 C C . GLN A 1 281 ? -10.000 -28.517 9.628 1.00 91.00 281 GLN A C 1
ATOM 2198 O O . GLN A 1 281 ? -10.908 -28.085 8.914 1.00 91.00 281 GLN A O 1
ATOM 2203 N N . HIS A 1 282 ? -9.095 -29.384 9.169 1.00 88.56 282 HIS A N 1
ATOM 2204 C CA . HIS A 1 282 ? -9.113 -29.914 7.807 1.00 88.56 282 HIS A CA 1
ATOM 2205 C C . HIS A 1 282 ? -10.394 -30.717 7.529 1.00 88.56 282 HIS A C 1
ATOM 2207 O O . HIS A 1 282 ? -11.092 -30.469 6.543 1.00 88.56 282 HIS A O 1
ATOM 2213 N N . LEU A 1 283 ? -10.770 -31.611 8.450 1.00 90.25 283 LEU A N 1
ATOM 2214 C CA . LEU A 1 283 ? -12.003 -32.394 8.352 1.00 90.25 283 LEU A CA 1
ATOM 2215 C C . LEU A 1 283 ? -13.254 -31.509 8.433 1.00 90.25 283 LEU A C 1
ATOM 2217 O O . LEU A 1 283 ? -14.226 -31.753 7.717 1.00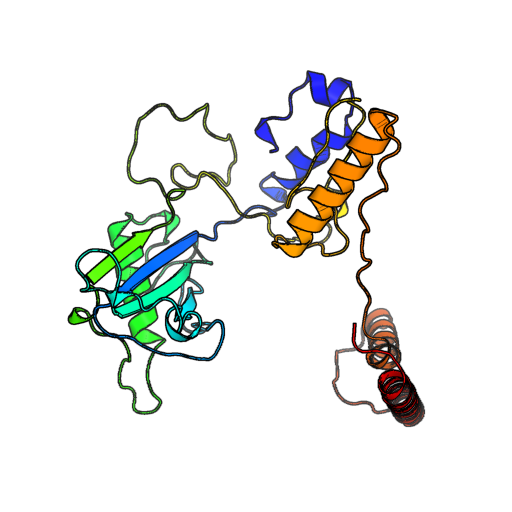 90.25 283 LEU A O 1
ATOM 2221 N N . ARG A 1 284 ? -13.235 -30.450 9.250 1.00 84.69 284 ARG A N 1
ATOM 2222 C CA . ARG A 1 284 ? -14.353 -29.505 9.374 1.00 84.69 284 ARG A CA 1
ATOM 2223 C C . ARG A 1 284 ? -14.565 -28.671 8.106 1.00 84.69 284 ARG A C 1
ATOM 2225 O O . ARG A 1 284 ? -15.708 -28.497 7.689 1.00 84.69 284 ARG A O 1
ATOM 2232 N N . ARG A 1 285 ? -13.489 -28.213 7.452 1.00 70.56 285 ARG A N 1
ATOM 2233 C CA . ARG A 1 285 ? -13.563 -27.457 6.185 1.00 70.56 285 ARG A CA 1
ATOM 2234 C C . ARG A 1 285 ? -14.189 -28.255 5.043 1.00 70.56 285 ARG A C 1
ATOM 2236 O O . ARG A 1 285 ? -14.925 -27.676 4.257 1.00 70.56 285 ARG A O 1
ATOM 2243 N N . SER A 1 286 ? -13.971 -29.571 4.985 1.00 62.66 286 SER A N 1
ATOM 2244 C CA . SER A 1 286 ? -14.592 -30.434 3.963 1.00 62.66 286 SER A CA 1
ATOM 2245 C C . SER A 1 286 ? -16.129 -30.484 4.030 1.00 62.66 286 SER A C 1
ATOM 2247 O O . SER A 1 286 ? -16.771 -30.908 3.074 1.00 62.66 286 SER A O 1
ATOM 2249 N N . LYS A 1 287 ? -16.719 -30.038 5.148 1.00 58.34 287 LYS A N 1
ATOM 2250 C CA . LYS A 1 287 ? -18.164 -30.073 5.414 1.00 58.34 287 LYS A CA 1
ATOM 2251 C C . LYS A 1 287 ? -18.835 -28.696 5.395 1.00 58.34 287 LYS A C 1
ATOM 2253 O O . LYS A 1 287 ? -20.051 -28.630 5.548 1.00 58.34 287 LYS A O 1
ATOM 2258 N N . ALA A 1 288 ? -18.077 -27.609 5.250 1.00 55.34 288 ALA A N 1
ATOM 2259 C CA . ALA A 1 288 ? -18.637 -26.263 5.193 1.00 55.34 288 ALA A CA 1
ATOM 2260 C C . ALA A 1 288 ? -19.004 -25.900 3.740 1.00 55.34 288 ALA A C 1
ATOM 2262 O O . ALA A 1 288 ? -18.205 -26.173 2.840 1.00 55.34 288 ALA A O 1
ATOM 2263 N N . PRO A 1 289 ? -20.178 -25.290 3.481 1.00 47.50 289 PRO A N 1
ATOM 2264 C CA . PRO A 1 289 ? -20.489 -24.764 2.157 1.00 47.50 289 PRO A CA 1
ATOM 2265 C C . PRO A 1 289 ? -19.444 -23.709 1.774 1.00 47.50 289 PRO A C 1
ATOM 2267 O O . PRO A 1 289 ? -19.041 -22.897 2.609 1.00 47.50 289 PRO A O 1
ATOM 2270 N N . ARG A 1 290 ? -18.981 -23.743 0.519 1.00 46.59 290 ARG A N 1
ATOM 2271 C CA . ARG A 1 290 ? -18.145 -22.668 -0.028 1.00 46.59 290 ARG A CA 1
ATOM 2272 C C . ARG A 1 290 ? -19.011 -21.407 -0.067 1.00 46.59 290 ARG A C 1
ATOM 2274 O O . ARG A 1 290 ? -20.036 -21.414 -0.744 1.00 46.59 290 ARG A O 1
ATOM 2281 N N . ALA A 1 291 ? -18.642 -20.419 0.745 1.00 38.94 291 ALA A N 1
ATOM 2282 C CA . ALA A 1 291 ? -19.220 -19.080 0.722 1.00 38.94 291 ALA A CA 1
ATOM 2283 C C . ALA A 1 291 ? -18.732 -18.311 -0.508 1.00 38.94 291 ALA A C 1
ATOM 2285 O O . ALA A 1 291 ? -17.590 -18.594 -0.944 1.00 38.94 291 ALA A O 1
#

Foldseek 3Di:
DLVVCDPVNCVLFVLSCLLVVCLAPVNPQWADKWKKKFFFQAQQQDPPDKDWLPVWQQRKIKHWPQVVCVVCQVLVDDVSSGRTMIMMMRGFQDAQGVVGDGVVRDAPVRNVVRSVVSQQCRQADPVRHGSDDPNGTPDMDIGPQQDGDDPDDDPPQPPGPRPDVGGRDTDGHDDPPSLSSQDAQDGSPLPHGDFAQSHRALVNHRDPLRRVLSVLRNVQSVCVSVVHPDDRDDHDHDDDPQLCVLVVVVVVVCVVVVHDDDPDPPDPVSVVVSVVSNVVVVVVVVPDPDD

Radius of gyration: 24.22 Å; chains: 1; bounding box: 58×63×60 Å

Organism: NCBI:txid1908236

Secondary structure (DSSP, 8-state):
-GGG--HHHHHH-GGGHHHHHHTSGGG--EE--EEEEEEESS----SSS-EE-TT-TT--EEEE-GGG-TTS-GGGSTTS---EEEEEEE---SSB-TTSSBGGGS-HHHHHHHHHHHHHHHSB-TTS-BS--GGGEEEEEE-TTB--S--S--SS----TT--TTBSSPEE---TT-GGGSPPSB-SSTT-B--STTS--SS-SSSHHHHHHHHHHHHHHHHHHHT--PPPPP-------GGGHHHHHHHHHHHTTTPPP-S----HHHHHHHHHHHHHHHHHHTTS---